Protein AF-A0A6M2A7W3-F1 (afdb_monomer)

pLDDT: mean 78.89, std 22.9, range [28.81, 98.75]

Sequence (314 aa):
MGKVFFHTPWQGIPPLFTHPLISQIVELLSIHKNPVEIKKEKVVFFNPMHASKYTRHLLFCLLGLASCKEKPDLQGEYLFRKSEEYFYSFPTPAPSSNHGEEEKVPKITKEHFRCKGSLLHPVTKFEREGRQTLYYRDCLGKEFHSLPLRDNKESIYPCLLEILNFLQEKTEKKVVITSGHRCPAHNSYCDPSPYEWGSKHMIGAEVDFYIEGMEESPQEVLSLIESYYQETPPFSEKKEFSYFTTFDRGNLNVSTPPRLNKEIFVKLYLPHEGRNRDTIHSHPYLGIQVRWDRDLDKRVTLTKEQSQNFYRAI

Mean predicted aligned error: 15.73 Å

Foldseek 3Di:
DDDDDDDDDDDDDDDPPDDPVVVVVVVVVVPDPDDDDDDDDDDDDDDPPPDPPVVVVVVVVVVVVVPPDPDPDPDDDDDDDDPPDDPDDDPDDDPDPDDDDPPQADQDDCVLQWFPWCQPDDWDWDDDVPDDIDIAGTDHIPVFWAAFDDPNDHDAQVLVSVLLRLLCVVVVWYKRWLHFADAPRNQCRQPVDPVSVFPCSLLRQKTKIDTVPCLVPVVVSVVSSLVCQCPDPPSVVPCQRNDKDFDPDDCPQAPDTWIDGQFKIKDKHAQPTPDTPSRPDRTIIMMIGTQARPVVRGGDGDDPCRSNRIGGHD

Solvent-accessible surface area (backbone atoms only — not comparable to full-atom values): 19431 Å² total; per-residue (Å²): 141,84,86,84,82,86,86,80,88,86,83,85,80,80,82,93,80,78,57,72,68,57,59,54,52,55,54,64,67,66,73,73,88,70,95,71,87,82,75,94,69,85,86,79,82,80,78,80,87,81,62,55,81,65,58,56,52,53,54,50,54,58,60,58,67,74,67,74,71,84,73,79,85,79,84,76,82,84,84,82,78,61,100,80,77,69,96,67,88,74,79,77,80,73,82,82,86,79,86,86,69,88,79,70,72,78,79,67,53,71,74,70,30,42,28,82,32,34,72,85,52,78,71,42,76,48,76,47,93,99,51,77,73,43,74,37,57,46,31,65,18,53,87,37,33,57,48,26,49,53,96,90,33,73,43,57,52,64,67,61,47,49,52,54,39,50,49,26,68,77,64,75,33,50,67,46,66,51,36,28,25,28,50,64,52,29,41,44,42,41,44,72,50,81,77,52,78,67,48,39,22,30,53,25,33,24,39,31,31,43,41,63,95,40,44,92,43,57,67,58,55,51,51,52,58,49,43,49,27,50,71,36,80,74,31,42,80,34,61,58,46,31,45,72,44,77,50,86,79,76,91,78,74,49,91,50,71,28,39,31,36,55,41,38,38,38,38,52,29,53,52,87,34,84,67,37,75,59,51,79,57,76,56,37,38,38,36,44,34,50,37,36,37,77,91,75,72,40,75,56,72,85,47,75,66,53,41,61,36,47,56,63,69,128

Radius of gyration: 31.93 Å; Cα contacts (8 Å, |Δi|>4): 409; chains: 1; bounding box: 82×83×80 Å

Secondary structure (DSSP, 8-state):
---------------S---HHHHHHHHHHTS--S--------------SS--HHHHHHHHHHHHGGG-PPPP----------TT--S--PPPPPP----SS--PPPPP-GGGGS----TTSPPEEE--TTSPPEEE----GGGTB-SPEETTEE---HHHHHHHHHHHHHH-S-EEEEE----HHHHHHH--STTGGG-GGGGT-EEEEEETT-TT-HHHHHHHHHHHHHHSTTTTT-HHHHPPEE---S--S-SSPPEE-SSEEEEEE-TTSS--SS---SS-EEEEEE-EETTTTEE----HHHHH-S-B--

Structure (mmCIF, N/CA/C/O backbone):
data_AF-A0A6M2A7W3-F1
#
_entry.id   AF-A0A6M2A7W3-F1
#
loop_
_atom_site.group_PDB
_atom_site.id
_atom_site.type_symbol
_atom_site.label_atom_id
_atom_site.label_alt_id
_atom_site.label_comp_id
_atom_site.label_asym_id
_atom_site.label_entity_id
_atom_site.label_seq_id
_atom_site.pdbx_PDB_ins_code
_atom_site.Cartn_x
_atom_site.Cartn_y
_atom_site.Cartn_z
_atom_site.occupancy
_atom_site.B_iso_or_equiv
_atom_site.auth_seq_id
_atom_site.auth_comp_id
_atom_site.auth_asym_id
_atom_site.auth_atom_id
_atom_site.pdbx_PDB_model_num
ATOM 1 N N . MET A 1 1 ? 60.841 -7.135 -49.199 1.00 41.00 1 MET A N 1
ATOM 2 C CA . MET A 1 1 ? 60.567 -8.587 -49.283 1.00 41.00 1 MET A CA 1
ATOM 3 C C . MET A 1 1 ? 60.187 -9.080 -47.893 1.00 41.00 1 MET A C 1
ATOM 5 O O . MET A 1 1 ? 61.063 -9.394 -47.101 1.00 41.00 1 MET A O 1
ATOM 9 N N . GLY A 1 2 ? 58.897 -9.020 -47.555 1.00 30.39 2 GLY A N 1
ATOM 10 C CA . GLY A 1 2 ? 58.376 -9.399 -46.238 1.00 30.39 2 GLY A CA 1
ATOM 11 C C . GLY A 1 2 ? 57.764 -10.797 -46.279 1.00 30.39 2 GLY A C 1
ATOM 12 O O . GLY A 1 2 ? 56.955 -11.079 -47.160 1.00 30.39 2 GLY A O 1
ATOM 13 N N . LYS A 1 3 ? 58.160 -11.667 -45.346 1.00 30.39 3 LYS A N 1
ATOM 14 C CA . LYS A 1 3 ? 57.517 -12.963 -45.102 1.00 30.39 3 LYS A CA 1
ATOM 15 C C . LYS A 1 3 ? 56.462 -12.775 -44.014 1.00 30.39 3 LYS A C 1
ATOM 17 O O . LYS A 1 3 ? 56.802 -12.474 -42.875 1.00 30.39 3 LYS A O 1
ATOM 22 N N . VAL A 1 4 ? 55.197 -12.939 -44.386 1.00 32.22 4 VAL A N 1
ATOM 23 C CA . VAL A 1 4 ? 54.057 -13.004 -43.465 1.00 32.22 4 VAL A CA 1
ATOM 24 C C . VAL A 1 4 ? 53.882 -14.465 -43.056 1.00 32.22 4 VAL A C 1
ATOM 26 O O . VAL A 1 4 ? 53.699 -15.325 -43.914 1.00 32.22 4 VAL A O 1
ATOM 29 N N . PHE A 1 5 ? 53.958 -14.747 -41.757 1.00 31.44 5 PHE A N 1
ATOM 30 C CA . PHE A 1 5 ? 53.604 -16.043 -41.182 1.00 31.44 5 PHE A CA 1
ATOM 31 C C . PHE A 1 5 ? 52.170 -15.966 -40.651 1.00 31.44 5 PHE A C 1
ATOM 33 O O . PHE A 1 5 ? 51.887 -15.188 -39.743 1.00 31.44 5 PHE A O 1
ATOM 40 N N . PHE A 1 6 ? 51.271 -16.776 -41.210 1.00 28.81 6 PHE A N 1
ATOM 41 C CA . PHE A 1 6 ? 49.959 -17.040 -40.624 1.00 28.81 6 PHE A CA 1
ATOM 42 C C . PHE A 1 6 ? 50.064 -18.283 -39.739 1.00 28.81 6 PHE A C 1
ATOM 44 O O . PHE A 1 6 ? 50.303 -19.380 -40.239 1.00 28.81 6 PHE A O 1
ATOM 51 N N . HIS A 1 7 ? 49.856 -18.119 -38.433 1.00 32.03 7 HIS A N 1
ATOM 52 C CA . HIS A 1 7 ? 49.558 -19.226 -37.530 1.00 32.03 7 HIS A CA 1
ATOM 53 C C . HIS A 1 7 ? 48.055 -19.242 -37.246 1.00 32.03 7 HIS A C 1
ATOM 55 O O . HIS A 1 7 ? 47.513 -18.323 -36.640 1.00 32.03 7 HIS A O 1
ATOM 61 N N . THR A 1 8 ? 47.390 -20.307 -37.684 1.00 35.97 8 THR A N 1
ATOM 62 C CA . THR A 1 8 ? 46.083 -20.742 -37.180 1.00 35.97 8 THR A CA 1
ATOM 63 C C . THR A 1 8 ? 46.283 -21.982 -36.310 1.00 35.97 8 THR A C 1
ATOM 65 O O . THR A 1 8 ? 47.169 -22.792 -36.594 1.00 35.97 8 THR A O 1
ATOM 68 N N . PRO A 1 9 ? 45.431 -22.182 -35.292 1.00 37.12 9 PRO A N 1
ATOM 69 C CA . PRO A 1 9 ? 45.071 -23.527 -34.882 1.00 37.12 9 PRO A CA 1
ATOM 70 C C . PRO A 1 9 ? 43.546 -23.678 -34.910 1.00 37.12 9 PRO A C 1
ATOM 72 O O . PRO A 1 9 ? 42.835 -23.228 -34.016 1.00 37.12 9 PRO A O 1
ATOM 75 N N . TRP A 1 10 ? 43.049 -24.338 -35.955 1.00 30.36 10 TRP A N 1
ATOM 76 C CA . TRP A 1 10 ? 41.739 -24.988 -35.967 1.00 30.36 10 TRP A CA 1
ATOM 77 C C . TRP A 1 10 ? 42.005 -26.493 -35.954 1.00 30.36 10 TRP A C 1
ATOM 79 O O . TRP A 1 10 ? 42.498 -27.048 -36.934 1.00 30.36 10 TRP A O 1
ATOM 89 N N . GLN A 1 11 ? 41.741 -27.149 -34.825 1.00 34.34 11 GLN A N 1
ATOM 90 C CA . GLN A 1 11 ? 41.798 -28.604 -34.711 1.00 34.34 11 GLN A CA 1
ATOM 91 C C . GLN A 1 11 ? 40.374 -29.176 -34.705 1.00 34.34 11 GLN A C 1
ATOM 93 O O . GLN A 1 11 ? 39.608 -28.939 -33.779 1.00 34.34 11 GLN A O 1
ATOM 98 N N . GLY A 1 12 ? 40.067 -29.948 -35.752 1.00 33.03 12 GLY A N 1
ATOM 99 C CA . GLY A 1 12 ? 39.334 -31.216 -35.671 1.00 33.03 12 GLY A CA 1
ATOM 100 C C . GLY A 1 12 ? 37.834 -31.197 -35.367 1.00 33.03 12 GLY A C 1
ATOM 101 O O . GLY A 1 12 ? 37.431 -31.470 -34.243 1.00 33.03 12 GLY A O 1
ATOM 102 N N . ILE A 1 13 ? 37.003 -31.077 -36.408 1.00 38.50 13 ILE A N 1
ATOM 103 C CA . ILE A 1 13 ? 35.678 -31.723 -36.443 1.00 38.50 13 ILE A CA 1
ATOM 104 C C . ILE A 1 13 ? 35.764 -32.844 -37.492 1.00 38.50 13 ILE A C 1
ATOM 106 O O . ILE A 1 13 ? 36.126 -32.553 -38.634 1.00 38.50 13 ILE A O 1
ATOM 110 N N . PRO A 1 14 ? 35.477 -34.117 -37.160 1.00 39.62 14 PRO A N 1
ATOM 111 C CA . PRO A 1 14 ? 35.453 -35.181 -38.157 1.00 39.62 14 PRO A CA 1
ATOM 112 C C . PRO A 1 14 ? 34.214 -35.048 -39.067 1.00 39.62 14 PRO A C 1
ATOM 114 O O . PRO A 1 14 ? 33.158 -34.606 -38.607 1.00 39.62 14 PRO A O 1
ATOM 117 N N . PRO A 1 15 ? 34.301 -35.435 -40.354 1.00 41.84 15 PRO A N 1
ATOM 118 C CA . PRO A 1 15 ? 33.177 -35.357 -41.281 1.00 41.84 15 PRO A CA 1
ATOM 119 C C . PRO A 1 15 ? 32.034 -36.289 -40.850 1.00 41.84 15 PRO A C 1
ATOM 121 O O . PRO A 1 15 ? 32.212 -37.491 -40.666 1.00 41.84 15 PRO A O 1
ATOM 124 N N . LEU A 1 16 ? 30.834 -35.720 -40.736 1.00 44.59 16 LEU A N 1
ATOM 125 C CA . LEU A 1 16 ? 29.591 -36.337 -40.247 1.00 44.59 16 LEU A CA 1
ATOM 126 C C . LEU A 1 16 ? 28.929 -37.325 -41.240 1.00 44.59 16 LEU A C 1
ATOM 128 O O . LEU A 1 16 ? 27.730 -37.575 -41.159 1.00 44.59 16 LEU A O 1
ATOM 132 N N . PHE A 1 17 ? 29.691 -37.900 -42.175 1.00 43.56 17 PHE A N 1
ATOM 133 C CA . PHE A 1 17 ? 29.163 -38.668 -43.314 1.00 43.56 17 PHE A CA 1
ATOM 134 C C . PHE A 1 17 ? 29.780 -40.061 -43.478 1.00 43.56 17 PHE A C 1
ATOM 136 O O . PHE A 1 17 ? 30.054 -40.501 -44.589 1.00 43.56 17 PHE A O 1
ATOM 143 N N . THR A 1 18 ? 29.977 -40.797 -42.386 1.00 43.25 18 THR A N 1
ATOM 144 C CA . THR A 1 18 ? 30.360 -42.221 -42.467 1.00 43.25 18 THR A CA 1
ATOM 145 C C . THR A 1 18 ? 29.472 -43.145 -41.639 1.00 43.25 18 THR A C 1
ATOM 147 O O . THR A 1 18 ? 29.794 -44.318 -41.478 1.00 43.25 18 THR A O 1
ATOM 150 N N . HIS A 1 19 ? 28.322 -42.670 -41.140 1.00 48.22 19 HIS A N 1
ATOM 151 C CA . HIS A 1 19 ? 27.421 -43.528 -40.371 1.00 48.22 19 HIS A CA 1
ATOM 152 C C . HIS A 1 19 ? 26.583 -44.433 -41.306 1.00 48.22 19 HIS A C 1
ATOM 154 O O . HIS A 1 19 ? 25.786 -43.904 -42.087 1.00 48.22 19 HIS A O 1
ATOM 160 N N . PRO A 1 20 ? 26.674 -45.778 -41.206 1.00 46.72 20 PRO A N 1
ATOM 161 C CA . PRO A 1 20 ? 26.011 -46.711 -42.131 1.00 46.72 20 PRO A CA 1
ATOM 162 C C . PRO A 1 20 ? 24.479 -46.556 -42.195 1.00 46.72 20 PRO A C 1
ATOM 164 O O . PRO A 1 20 ? 23.863 -46.812 -43.225 1.00 46.72 20 PRO A O 1
ATOM 167 N N . LEU A 1 21 ? 23.864 -46.055 -41.118 1.00 49.16 21 LEU A N 1
ATOM 168 C CA . LEU A 1 21 ? 22.429 -45.737 -41.048 1.00 49.16 21 LEU A CA 1
ATOM 169 C C . LEU A 1 21 ? 21.986 -44.588 -41.970 1.00 49.16 21 LEU A C 1
ATOM 171 O O . LEU A 1 21 ? 20.841 -44.586 -42.409 1.00 49.16 21 LEU A O 1
ATOM 175 N N . ILE A 1 22 ? 22.857 -43.623 -42.289 1.00 50.28 22 ILE A N 1
ATOM 176 C CA . ILE A 1 22 ? 22.492 -42.499 -43.170 1.00 50.28 22 ILE A CA 1
ATOM 177 C C . ILE A 1 22 ? 22.426 -42.969 -44.631 1.00 50.28 22 ILE A C 1
ATOM 179 O O . ILE A 1 22 ? 21.522 -42.563 -45.357 1.00 50.28 22 ILE A O 1
ATOM 183 N N . SER A 1 23 ? 23.300 -43.899 -45.035 1.00 45.59 23 SER A N 1
ATOM 184 C CA . SER A 1 23 ? 23.254 -44.513 -46.370 1.00 45.59 23 SER A CA 1
ATOM 185 C C . SER A 1 23 ? 21.960 -45.305 -46.589 1.00 45.59 23 SER A C 1
ATOM 187 O O . SER A 1 23 ? 21.350 -45.191 -47.646 1.00 45.59 23 SER A O 1
ATOM 189 N N . GLN A 1 24 ? 21.485 -46.033 -45.571 1.00 50.97 24 GLN A N 1
ATOM 190 C CA . GLN A 1 24 ? 20.245 -46.820 -45.661 1.00 50.97 24 GLN A CA 1
ATOM 191 C C . GLN A 1 24 ? 18.981 -45.945 -45.722 1.00 50.97 24 GLN A C 1
ATOM 193 O O . GLN A 1 24 ? 18.006 -46.306 -46.378 1.00 50.97 24 GLN A O 1
ATOM 198 N N . ILE A 1 25 ? 18.990 -44.771 -45.079 1.00 50.72 25 ILE A N 1
ATOM 199 C CA . ILE A 1 25 ? 17.864 -43.823 -45.126 1.00 50.72 25 ILE A CA 1
A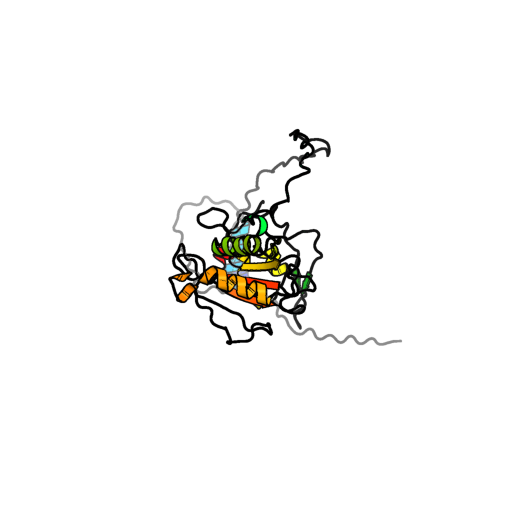TOM 200 C C . ILE A 1 25 ? 17.771 -43.142 -46.502 1.00 50.72 25 ILE A C 1
ATOM 202 O O . ILE A 1 25 ? 16.670 -42.964 -47.020 1.00 50.72 25 ILE A O 1
ATOM 206 N N . VAL A 1 26 ? 18.905 -42.801 -47.124 1.00 50.44 26 VAL A N 1
ATOM 207 C CA . VAL A 1 26 ? 18.931 -42.227 -48.484 1.00 50.44 26 VAL A CA 1
ATOM 208 C C . VAL A 1 26 ? 18.486 -43.255 -49.530 1.00 50.44 26 VAL A C 1
ATOM 210 O O . VAL A 1 26 ? 17.788 -42.901 -50.481 1.00 50.44 26 VAL A O 1
ATOM 213 N N . GLU A 1 27 ? 18.807 -44.533 -49.328 1.00 45.66 27 GLU A N 1
ATOM 214 C CA . GLU A 1 27 ? 18.379 -45.626 -50.206 1.00 45.66 27 GLU A CA 1
ATOM 215 C C . GLU A 1 27 ? 16.866 -45.903 -50.081 1.00 45.66 27 GLU A C 1
ATOM 217 O O . GLU A 1 27 ? 16.180 -46.022 -51.094 1.00 45.66 27 GLU A O 1
ATOM 222 N N . LEU A 1 28 ? 16.300 -45.856 -48.865 1.00 48.03 28 LEU A N 1
ATOM 223 C CA . LEU A 1 28 ? 14.849 -45.978 -48.633 1.00 48.03 28 LEU A CA 1
ATOM 224 C C . LEU A 1 28 ? 14.034 -44.807 -49.210 1.00 48.03 28 LEU A C 1
ATOM 226 O O . LEU A 1 28 ? 12.920 -45.011 -49.689 1.00 48.03 28 LEU A O 1
ATOM 230 N N . LEU A 1 29 ? 14.580 -43.587 -49.204 1.00 43.25 29 LEU A N 1
ATOM 231 C CA . LEU A 1 29 ? 13.910 -42.401 -49.757 1.00 43.25 29 LEU A CA 1
ATOM 232 C C . LEU A 1 29 ? 14.014 -42.299 -51.288 1.00 43.25 29 LEU A C 1
ATOM 234 O O . LEU A 1 29 ? 13.256 -41.552 -51.905 1.00 43.25 29 LEU A O 1
ATOM 238 N N . SER A 1 30 ? 14.902 -43.075 -51.914 1.00 42.12 30 SER A N 1
ATOM 239 C CA . SER A 1 30 ? 15.111 -43.071 -53.369 1.00 42.12 30 SER A CA 1
ATOM 240 C C . SER A 1 30 ? 14.224 -44.074 -54.129 1.00 42.12 30 SER A C 1
ATOM 242 O O . SER A 1 30 ? 14.203 -44.049 -55.358 1.00 42.12 30 SER A O 1
ATOM 244 N N . ILE A 1 31 ? 13.455 -44.925 -53.431 1.00 42.28 31 ILE A N 1
ATOM 245 C CA . ILE A 1 31 ? 12.690 -46.041 -54.031 1.00 42.28 31 ILE A CA 1
ATOM 246 C C . ILE A 1 31 ? 11.223 -45.691 -54.377 1.00 42.28 31 ILE A C 1
ATOM 248 O O . ILE A 1 31 ? 10.537 -46.475 -55.031 1.00 42.28 31 ILE A O 1
ATOM 252 N N . HIS A 1 32 ? 10.708 -44.501 -54.056 1.00 43.69 32 HIS A N 1
ATOM 253 C CA . HIS A 1 32 ? 9.318 -44.135 -54.392 1.00 43.69 32 HIS A CA 1
ATOM 254 C C . HIS A 1 32 ? 9.209 -42.928 -55.326 1.00 43.69 32 HIS A C 1
ATOM 256 O O . HIS A 1 32 ? 8.779 -41.841 -54.954 1.00 43.69 32 HIS A O 1
ATOM 262 N N . LYS A 1 33 ? 9.535 -43.173 -56.599 1.00 38.28 33 LYS A N 1
ATOM 263 C CA . LYS A 1 33 ? 9.027 -42.404 -57.743 1.00 38.28 33 LYS A CA 1
ATOM 264 C C . LYS A 1 33 ? 8.096 -43.288 -58.574 1.00 38.28 33 LYS A C 1
ATOM 266 O O . LYS A 1 33 ? 8.493 -43.747 -59.634 1.00 38.28 33 LYS A O 1
ATOM 271 N N . ASN A 1 34 ? 6.910 -43.592 -58.046 1.00 36.44 34 ASN A N 1
ATOM 272 C CA . ASN A 1 34 ? 5.674 -43.879 -58.793 1.00 36.44 34 ASN A CA 1
ATOM 273 C C . ASN A 1 34 ? 4.530 -44.152 -57.798 1.00 36.44 34 ASN A C 1
ATOM 275 O O . ASN A 1 34 ? 4.766 -44.805 -56.780 1.00 36.44 34 ASN A O 1
ATOM 279 N N . PRO A 1 35 ? 3.303 -43.666 -58.053 1.00 36.06 35 PRO A N 1
ATOM 280 C CA . PRO A 1 35 ? 2.174 -43.887 -57.160 1.00 36.06 35 PRO A CA 1
ATOM 281 C C . PRO A 1 35 ? 1.676 -45.329 -57.308 1.00 36.06 35 PRO A C 1
ATOM 283 O O . PRO A 1 35 ? 1.217 -45.725 -58.377 1.00 36.06 35 PRO A O 1
ATOM 286 N N . VAL A 1 36 ? 1.765 -46.117 -56.236 1.00 32.66 36 VAL A N 1
ATOM 287 C CA . VAL A 1 36 ? 1.150 -47.447 -56.151 1.00 32.66 36 VAL A CA 1
ATOM 288 C C . VAL A 1 36 ? -0.003 -47.393 -55.152 1.00 32.66 36 VAL A C 1
ATOM 290 O O . VAL A 1 36 ? 0.128 -46.868 -54.048 1.00 32.66 36 VAL A O 1
ATOM 293 N N . GLU A 1 37 ? -1.141 -47.930 -55.581 1.00 33.25 37 GLU A N 1
ATOM 294 C CA . GLU A 1 37 ? -2.367 -48.147 -54.816 1.00 33.25 37 GLU A CA 1
ATOM 295 C C . GLU A 1 37 ? -2.079 -48.881 -53.492 1.00 33.25 37 GLU A C 1
ATOM 297 O O . GLU A 1 37 ? -1.618 -50.025 -53.479 1.00 33.25 37 GLU A O 1
ATOM 302 N N . ILE A 1 38 ? -2.358 -48.234 -52.358 1.00 34.62 38 ILE A N 1
ATOM 303 C CA . ILE A 1 38 ? -2.142 -48.825 -51.033 1.00 34.62 38 ILE A CA 1
ATOM 304 C C . ILE A 1 38 ? -3.327 -49.741 -50.703 1.00 34.62 38 ILE A C 1
ATOM 306 O O . ILE A 1 38 ? -4.383 -49.285 -50.259 1.00 34.62 38 ILE A O 1
ATOM 310 N N . LYS A 1 39 ? -3.147 -51.055 -50.876 1.00 33.38 39 LYS A N 1
ATOM 311 C CA . LYS A 1 39 ? -4.003 -52.056 -50.223 1.00 33.38 39 LYS A CA 1
ATOM 312 C C . LYS A 1 39 ? -3.668 -52.112 -48.731 1.00 33.38 39 LYS A C 1
ATOM 314 O O . LYS A 1 39 ? -2.506 -52.124 -48.339 1.00 33.38 39 LYS A O 1
ATOM 319 N N . LYS A 1 40 ? -4.716 -52.121 -47.901 1.00 44.22 40 LYS A N 1
ATOM 320 C CA . LYS A 1 40 ? -4.642 -52.171 -46.435 1.00 44.22 40 LYS A CA 1
ATOM 321 C C . LYS A 1 40 ? -3.950 -53.452 -45.968 1.00 44.22 40 LYS A C 1
ATOM 323 O O . LYS A 1 40 ? -4.607 -54.483 -45.869 1.00 44.22 40 LYS A O 1
ATOM 328 N N . GLU A 1 41 ? -2.686 -53.359 -45.574 1.00 33.56 41 GLU A N 1
ATOM 329 C CA . GLU A 1 41 ? -2.056 -54.358 -44.713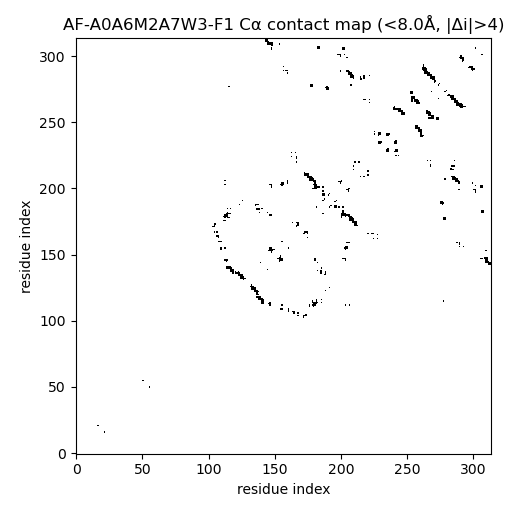 1.00 33.56 41 GLU A CA 1
ATOM 330 C C . GLU A 1 41 ? -1.279 -53.715 -43.555 1.00 33.56 41 GLU A C 1
ATOM 332 O O . GLU A 1 41 ? -0.745 -52.613 -43.646 1.00 33.56 41 GLU A O 1
ATOM 337 N N . LYS A 1 42 ? -1.346 -54.430 -42.428 1.00 34.16 42 LYS A N 1
ATOM 338 C CA . LYS A 1 42 ? -0.819 -54.198 -41.075 1.00 34.16 42 LYS A CA 1
ATOM 339 C C . LYS A 1 42 ? 0.238 -53.093 -40.917 1.00 34.16 42 LYS A C 1
ATOM 341 O O . LYS A 1 42 ? 1.402 -53.260 -41.267 1.00 34.16 42 LYS A O 1
ATOM 346 N N . VAL A 1 43 ? -0.149 -52.033 -40.203 1.00 32.62 43 VAL A N 1
ATOM 347 C CA . VAL A 1 43 ? 0.783 -51.076 -39.591 1.00 32.62 43 VAL A CA 1
ATOM 348 C C . VAL A 1 43 ? 1.500 -51.769 -38.431 1.00 32.62 43 VAL A C 1
ATOM 350 O O . VAL A 1 43 ? 0.908 -52.030 -37.383 1.00 32.62 43 VAL A O 1
ATOM 353 N N . VAL A 1 44 ? 2.778 -52.090 -38.621 1.00 31.89 44 VAL A N 1
ATOM 354 C CA . VAL A 1 44 ? 3.676 -52.508 -37.541 1.00 31.89 44 VAL A CA 1
ATOM 355 C C . VAL A 1 44 ? 4.123 -51.246 -36.802 1.00 31.89 44 VAL A C 1
ATOM 357 O O . VAL A 1 44 ? 4.857 -50.425 -37.347 1.00 31.89 44 VAL A O 1
ATOM 360 N N . PHE A 1 45 ? 3.669 -51.069 -35.561 1.00 31.47 45 PHE A N 1
ATOM 361 C CA . PHE A 1 45 ? 4.154 -49.996 -34.695 1.00 31.47 45 PHE A CA 1
ATOM 362 C C . PHE A 1 45 ? 5.585 -50.308 -34.247 1.00 31.47 45 PHE A C 1
ATOM 364 O O . PHE A 1 45 ? 5.811 -51.176 -33.406 1.00 31.47 45 PHE A O 1
ATOM 371 N N . PHE A 1 46 ? 6.558 -49.583 -34.797 1.00 34.62 46 PHE A N 1
ATOM 372 C CA . PHE A 1 46 ? 7.920 -49.572 -34.273 1.00 34.62 46 PHE A CA 1
ATOM 373 C C . PHE A 1 46 ? 7.956 -48.684 -33.023 1.00 34.62 46 PHE A C 1
ATOM 375 O O . PHE A 1 46 ? 7.663 -47.492 -33.099 1.00 34.62 46 PHE A O 1
ATOM 382 N N . ASN A 1 47 ? 8.286 -49.258 -31.866 1.00 38.91 47 ASN A N 1
ATOM 383 C CA . ASN A 1 47 ? 8.406 -48.535 -30.600 1.00 38.91 47 ASN A CA 1
ATOM 384 C C . ASN A 1 47 ? 9.837 -47.972 -30.460 1.00 38.91 47 ASN A C 1
ATOM 386 O O . ASN A 1 47 ? 10.774 -48.752 -30.272 1.00 38.91 47 ASN A O 1
ATOM 390 N N . PRO A 1 48 ? 10.070 -46.647 -30.550 1.00 44.12 48 PRO A N 1
ATOM 391 C CA . PRO A 1 48 ? 11.413 -46.088 -30.529 1.00 44.12 48 PRO A CA 1
ATOM 392 C C . PRO A 1 48 ? 11.837 -45.823 -29.078 1.00 44.12 48 PRO A C 1
ATOM 394 O O . PRO A 1 48 ? 11.935 -44.669 -28.650 1.00 44.12 48 PRO A O 1
ATOM 397 N N . MET A 1 49 ? 12.080 -46.879 -28.295 1.00 41.38 49 MET A N 1
ATOM 398 C CA . MET A 1 49 ? 12.600 -46.739 -26.923 1.00 41.38 49 MET A CA 1
ATOM 399 C C . MET A 1 49 ? 14.125 -46.542 -26.839 1.00 41.38 49 MET A C 1
ATOM 401 O O . MET A 1 49 ? 14.622 -46.218 -25.768 1.00 41.38 49 MET A O 1
ATOM 405 N N . HIS A 1 50 ? 14.862 -46.606 -27.956 1.00 48.88 50 HIS A N 1
ATOM 406 C CA . HIS A 1 50 ? 16.326 -46.423 -27.965 1.00 48.88 50 HIS A CA 1
ATOM 407 C C . HIS A 1 50 ? 16.848 -45.419 -29.008 1.00 48.88 50 HIS A C 1
ATOM 409 O O . HIS A 1 50 ? 18.013 -45.467 -29.393 1.00 48.88 50 HIS A O 1
ATOM 415 N N . ALA A 1 51 ? 16.016 -44.478 -29.462 1.00 47.78 51 ALA A N 1
ATOM 416 C CA . ALA A 1 51 ? 16.483 -43.369 -30.295 1.00 47.78 51 ALA A CA 1
ATOM 417 C C . ALA A 1 51 ? 17.010 -42.224 -29.411 1.00 47.78 51 ALA A C 1
ATOM 419 O O . ALA A 1 51 ? 16.332 -41.798 -28.471 1.00 47.78 51 ALA A O 1
ATOM 420 N N . SER A 1 52 ? 18.210 -41.716 -29.706 1.00 64.31 52 SER A N 1
ATOM 421 C CA . SER A 1 52 ? 18.789 -40.574 -28.992 1.00 64.31 52 SER A CA 1
ATOM 422 C C . SER A 1 52 ? 17.897 -39.330 -29.128 1.00 64.31 52 SER A C 1
ATOM 424 O O . SER A 1 52 ? 17.111 -39.187 -30.068 1.00 64.31 52 SER A O 1
ATOM 426 N N . LYS A 1 53 ? 18.008 -38.390 -28.180 1.00 55.19 53 LYS A N 1
ATOM 427 C CA . LYS A 1 53 ? 17.172 -37.171 -28.124 1.00 55.19 53 LYS A CA 1
ATOM 428 C C . LYS A 1 53 ? 17.159 -36.387 -29.455 1.00 55.19 53 LYS A C 1
ATOM 430 O O . LYS A 1 53 ? 16.143 -35.782 -29.797 1.00 55.19 53 LYS A O 1
ATOM 435 N N . TYR A 1 54 ? 18.247 -36.479 -30.226 1.00 54.72 54 TYR A N 1
ATOM 436 C CA . TYR A 1 54 ? 18.425 -35.852 -31.538 1.00 54.72 54 TYR A CA 1
ATOM 437 C C . TYR A 1 54 ? 17.650 -36.543 -32.672 1.00 54.72 54 TYR A C 1
ATOM 439 O O . TYR A 1 54 ? 17.101 -35.857 -33.532 1.00 54.72 54 TYR A O 1
ATOM 447 N N . THR A 1 55 ? 17.515 -37.874 -32.661 1.00 58.41 55 THR A N 1
ATOM 448 C CA . THR A 1 55 ? 16.764 -38.603 -33.704 1.00 58.41 55 THR A CA 1
ATOM 449 C C . THR A 1 55 ? 15.256 -38.374 -33.588 1.00 58.41 55 THR A C 1
ATOM 451 O O . THR A 1 55 ? 14.567 -38.300 -34.602 1.00 58.41 55 THR A O 1
ATOM 454 N N . ARG A 1 56 ? 14.740 -38.157 -32.368 1.00 56.56 56 ARG A N 1
ATOM 455 C CA . ARG A 1 56 ? 13.332 -37.772 -32.152 1.00 56.56 56 ARG A CA 1
ATOM 456 C C . ARG A 1 56 ? 13.007 -36.367 -32.673 1.00 56.56 56 ARG A C 1
ATOM 458 O O . ARG A 1 56 ? 11.919 -36.173 -33.202 1.00 56.56 56 ARG A O 1
ATOM 465 N N . HIS A 1 57 ? 13.934 -35.411 -32.562 1.00 59.94 57 HIS A N 1
ATOM 466 C CA . HIS A 1 57 ? 13.724 -34.051 -33.080 1.00 59.94 57 HIS A CA 1
ATOM 467 C C . HIS A 1 57 ? 13.770 -34.014 -34.611 1.00 59.94 57 HIS A C 1
ATOM 469 O O . HIS A 1 57 ? 12.932 -33.363 -35.226 1.00 59.94 57 HIS A O 1
ATOM 475 N N . LEU A 1 58 ? 14.681 -34.769 -35.235 1.00 62.38 58 LEU A N 1
ATOM 476 C CA . LEU A 1 58 ? 14.772 -34.823 -36.696 1.00 62.38 58 LEU A CA 1
ATOM 477 C C . LEU A 1 58 ? 13.521 -35.458 -37.330 1.00 62.38 58 LEU A C 1
ATOM 479 O O . LEU A 1 58 ? 13.022 -34.957 -38.335 1.00 62.38 58 LEU A O 1
ATOM 483 N N . LEU A 1 59 ? 12.972 -36.512 -36.712 1.00 62.41 59 LEU A N 1
ATOM 484 C CA . LEU A 1 59 ? 11.748 -37.167 -37.185 1.00 62.41 59 LEU A CA 1
ATOM 485 C C . LEU A 1 59 ? 10.510 -36.260 -37.033 1.00 62.41 59 LEU A C 1
ATOM 487 O O . LEU A 1 59 ? 9.666 -36.231 -37.923 1.00 62.41 59 LEU A O 1
ATOM 491 N N . PHE A 1 60 ? 10.427 -35.471 -35.953 1.00 60.88 60 PHE A N 1
ATOM 492 C CA . PHE A 1 60 ? 9.361 -34.474 -35.776 1.00 60.88 60 PHE A CA 1
ATOM 493 C C . PHE A 1 60 ? 9.470 -33.310 -36.771 1.00 60.88 60 PHE A C 1
ATOM 495 O O . PHE A 1 60 ? 8.450 -32.872 -37.300 1.00 60.88 60 PHE A O 1
ATOM 502 N N . CYS A 1 61 ? 10.684 -32.847 -37.086 1.00 57.38 61 CYS A N 1
ATOM 503 C CA . CYS A 1 61 ? 10.884 -31.823 -38.114 1.00 57.38 61 CYS A CA 1
ATOM 504 C C . CYS A 1 61 ? 10.511 -32.334 -39.514 1.00 57.38 61 CYS A C 1
ATOM 506 O O . CYS A 1 61 ? 9.894 -31.603 -40.283 1.00 57.38 61 CYS A O 1
ATOM 508 N N . LEU A 1 62 ? 10.822 -33.593 -39.838 1.00 58.50 62 LEU A N 1
ATOM 509 C CA . LEU A 1 62 ? 10.493 -34.177 -41.143 1.00 58.50 62 LEU A CA 1
ATOM 510 C C . LEU A 1 62 ? 8.994 -34.478 -41.301 1.00 58.50 62 LEU A C 1
ATOM 512 O O . LEU A 1 62 ? 8.449 -34.272 -42.382 1.00 58.50 62 LEU A O 1
ATOM 516 N N . LEU A 1 63 ? 8.300 -34.884 -40.231 1.00 56.09 63 LEU A N 1
ATOM 517 C CA . LEU A 1 63 ? 6.842 -35.074 -40.256 1.00 56.09 63 LEU A CA 1
ATOM 518 C C . LEU A 1 63 ? 6.069 -33.742 -40.244 1.00 56.09 63 LEU A C 1
ATOM 520 O O . LEU A 1 63 ? 4.987 -33.664 -40.822 1.00 56.09 63 LEU A O 1
ATOM 524 N N . GLY A 1 64 ? 6.628 -32.679 -39.654 1.00 53.34 64 GLY A N 1
ATOM 525 C CA . GLY A 1 64 ? 6.037 -31.334 -39.672 1.00 53.34 64 GLY A CA 1
ATOM 526 C C . GLY A 1 64 ? 6.082 -30.643 -41.040 1.00 53.34 64 GLY A C 1
ATOM 527 O O . GLY A 1 64 ? 5.212 -29.830 -41.341 1.00 53.34 64 GLY A O 1
ATOM 528 N N . LEU A 1 65 ? 7.045 -30.996 -41.898 1.00 49.69 65 LEU A N 1
ATOM 529 C CA . LEU A 1 65 ? 7.187 -30.413 -43.239 1.00 49.69 65 LEU A CA 1
ATOM 530 C C . LEU A 1 65 ? 6.255 -31.041 -44.291 1.00 49.69 65 LEU A C 1
ATOM 532 O O . LEU A 1 65 ? 6.053 -30.449 -45.347 1.00 49.69 65 LEU A O 1
ATOM 536 N N . ALA A 1 66 ? 5.637 -32.192 -44.006 1.00 49.50 66 ALA A N 1
ATOM 537 C CA . ALA A 1 66 ? 4.718 -32.867 -44.930 1.00 49.50 66 ALA A CA 1
ATOM 538 C C . ALA A 1 66 ? 3.246 -32.414 -44.802 1.00 49.50 66 ALA A C 1
ATOM 540 O O . ALA A 1 66 ? 2.385 -32.914 -45.522 1.00 49.50 66 ALA A O 1
ATOM 541 N N . SER A 1 67 ? 2.937 -31.467 -43.904 1.00 48.00 67 SER A N 1
ATOM 542 C CA . SER A 1 67 ? 1.569 -30.978 -43.662 1.00 48.00 67 SER A CA 1
ATOM 543 C C . SER A 1 67 ? 1.454 -29.449 -43.727 1.00 48.00 67 SER A C 1
ATOM 545 O O . SER A 1 67 ? 0.708 -28.840 -42.961 1.00 48.00 67 SER A O 1
ATOM 547 N N . CYS A 1 68 ? 2.147 -28.810 -44.671 1.00 41.22 68 CYS A N 1
ATOM 548 C CA . CYS A 1 68 ? 1.781 -27.464 -45.114 1.00 41.22 68 CYS A CA 1
ATOM 549 C C . CYS A 1 68 ? 0.716 -27.580 -46.210 1.00 41.22 68 CYS A C 1
ATOM 551 O O . CYS A 1 68 ? 1.026 -27.574 -47.397 1.00 41.22 68 CYS A O 1
ATOM 553 N N . LYS A 1 69 ? -0.555 -27.698 -45.810 1.00 52.03 69 LYS A N 1
ATOM 554 C CA . LYS A 1 69 ? -1.646 -27.283 -46.697 1.00 52.03 69 LYS A CA 1
ATOM 555 C C . LYS A 1 69 ? -1.549 -25.769 -46.840 1.00 52.03 69 LYS A C 1
ATOM 557 O O . LYS A 1 69 ? -1.522 -25.068 -45.827 1.00 52.03 69 LYS A O 1
ATOM 562 N N . GLU A 1 70 ? -1.462 -25.298 -48.078 1.00 50.81 70 GLU A N 1
ATOM 563 C CA . GLU A 1 70 ? -1.545 -23.883 -48.429 1.00 50.81 70 GLU A CA 1
ATOM 564 C C . GLU A 1 70 ? -2.747 -23.265 -47.704 1.00 50.81 70 GLU A C 1
ATOM 566 O O . GLU A 1 70 ? -3.887 -23.714 -47.854 1.00 50.81 70 GLU A O 1
ATOM 571 N N . LYS A 1 71 ? -2.480 -22.291 -46.828 1.00 53.41 71 LYS A N 1
ATOM 572 C CA . LYS A 1 71 ? -3.549 -21.497 -46.225 1.00 53.41 71 LYS A CA 1
ATOM 573 C C . LYS A 1 71 ? -4.150 -20.631 -47.335 1.00 53.41 71 LYS A C 1
ATOM 575 O O . LYS A 1 71 ? -3.374 -20.069 -48.106 1.00 53.41 71 LYS A O 1
ATOM 580 N N . PRO A 1 72 ? -5.485 -20.503 -47.416 1.00 53.84 72 PRO A N 1
ATOM 581 C CA . PRO A 1 72 ? -6.096 -19.563 -48.339 1.00 53.84 72 PRO A CA 1
ATOM 582 C C . PRO A 1 72 ? -5.578 -18.156 -48.043 1.00 53.84 72 PRO A C 1
ATOM 584 O O . PRO A 1 72 ? -5.388 -17.783 -46.882 1.00 53.84 72 PRO A O 1
ATOM 587 N N . ASP A 1 73 ? -5.325 -17.427 -49.121 1.00 50.66 73 ASP A N 1
ATOM 588 C CA . ASP A 1 73 ? -4.804 -16.070 -49.138 1.00 50.66 73 ASP A CA 1
ATOM 589 C C . ASP A 1 73 ? -5.739 -15.159 -48.323 1.00 50.66 73 ASP A C 1
ATOM 591 O O . ASP A 1 73 ? -6.857 -14.846 -48.737 1.00 50.66 73 ASP A O 1
ATOM 595 N N . LEU A 1 74 ? -5.334 -14.813 -47.098 1.00 55.03 74 LEU A N 1
ATOM 596 C CA . LEU A 1 74 ? -6.086 -13.890 -46.252 1.00 55.03 74 LEU A CA 1
ATOM 597 C C . LEU A 1 74 ? -5.800 -12.475 -46.754 1.00 55.03 74 LEU A C 1
ATOM 599 O O . LEU A 1 74 ? -4.852 -11.828 -46.312 1.00 55.03 74 LEU A O 1
ATOM 603 N N . GLN A 1 75 ? -6.631 -12.002 -47.680 1.00 56.38 75 GLN A N 1
ATOM 604 C CA . GLN A 1 75 ? -6.658 -10.599 -48.077 1.00 56.38 75 GLN A CA 1
ATOM 605 C C . GLN A 1 75 ? -7.210 -9.768 -46.914 1.00 56.38 75 GLN A C 1
ATOM 607 O O . GLN A 1 75 ? -8.414 -9.705 -46.680 1.00 56.38 75 GLN A O 1
ATOM 612 N N . GLY A 1 76 ? -6.309 -9.172 -46.136 1.00 55.47 76 GLY A N 1
ATOM 613 C CA . GLY A 1 76 ? -6.651 -8.126 -45.180 1.00 55.47 76 GLY A CA 1
ATOM 614 C C . GLY A 1 76 ? -6.615 -6.768 -45.872 1.00 55.47 76 GLY A C 1
ATOM 615 O O . GLY A 1 76 ? -5.582 -6.388 -46.421 1.00 55.47 76 GLY A O 1
ATOM 616 N N . GLU A 1 77 ? -7.718 -6.026 -45.836 1.00 61.66 77 GLU A N 1
ATOM 617 C CA . GLU A 1 77 ? -7.727 -4.625 -46.256 1.00 61.66 77 GLU A CA 1
ATOM 618 C C . GLU A 1 77 ? -7.224 -3.724 -45.123 1.00 61.66 77 GLU A C 1
ATOM 620 O O . GLU A 1 77 ? -7.596 -3.872 -43.955 1.00 61.66 77 GLU A O 1
ATOM 625 N N . TYR A 1 78 ? -6.370 -2.763 -45.472 1.00 57.66 78 TYR A N 1
ATOM 626 C CA . TYR A 1 78 ? -5.919 -1.734 -44.545 1.00 57.66 78 TYR A CA 1
ATOM 627 C C . TYR A 1 78 ? -7.042 -0.721 -44.306 1.00 57.66 78 TYR A C 1
ATOM 629 O O . TYR A 1 78 ? -7.431 0.020 -45.208 1.00 57.66 78 TYR A O 1
ATOM 637 N N . LEU A 1 79 ? -7.531 -0.646 -43.068 1.00 62.38 79 LEU A N 1
ATOM 638 C CA . LEU A 1 79 ? -8.435 0.417 -42.638 1.00 62.38 79 LEU A CA 1
ATOM 639 C C . LEU A 1 79 ? -7.632 1.699 -42.382 1.00 62.38 79 LEU A C 1
ATOM 641 O O . LEU A 1 79 ? -6.992 1.849 -41.341 1.00 62.38 79 LEU A O 1
ATOM 645 N N . PHE A 1 80 ? -7.684 2.637 -43.324 1.00 56.06 80 PHE A N 1
ATOM 646 C CA . PHE A 1 80 ? -7.163 3.990 -43.136 1.00 56.06 80 PHE A CA 1
ATOM 647 C C . PHE A 1 80 ? -8.248 4.871 -42.510 1.00 56.06 80 PHE A C 1
ATOM 649 O O . PHE A 1 80 ? -9.217 5.225 -43.176 1.00 56.06 80 PHE A O 1
ATOM 656 N N . ARG A 1 81 ? -8.090 5.232 -41.232 1.00 59.59 81 ARG A N 1
ATOM 657 C CA . ARG A 1 81 ? -8.954 6.220 -40.564 1.00 59.59 81 ARG A CA 1
ATOM 658 C C . ARG A 1 81 ? -8.381 7.616 -40.760 1.00 59.59 81 ARG A C 1
ATOM 660 O O . ARG A 1 81 ? -7.181 7.820 -40.571 1.00 59.59 81 ARG A O 1
ATOM 667 N N . LYS A 1 82 ? -9.227 8.582 -41.114 1.00 67.94 82 LYS A N 1
ATOM 668 C CA . LYS A 1 82 ? -8.830 9.998 -41.122 1.00 67.94 82 LYS A CA 1
ATOM 669 C C . LYS A 1 82 ? -8.830 10.511 -39.683 1.00 67.94 82 LYS A C 1
ATOM 671 O O . LYS A 1 82 ? -9.690 10.128 -38.897 1.00 67.94 82 LYS A O 1
ATOM 676 N N . SER A 1 83 ? -7.899 11.400 -39.337 1.00 60.19 83 SER A N 1
ATOM 677 C CA . SER A 1 83 ? -7.769 11.989 -37.988 1.00 60.19 83 SER A CA 1
ATOM 678 C C . SER A 1 83 ? -9.008 12.758 -37.507 1.00 60.19 83 SER A C 1
ATOM 680 O O . SER A 1 83 ? -9.077 13.144 -36.348 1.00 60.19 83 SER A O 1
ATOM 682 N N . GLU A 1 84 ? -9.974 12.981 -38.394 1.00 72.06 84 GLU A N 1
ATOM 683 C CA . GLU A 1 84 ? -11.189 13.760 -38.163 1.00 72.06 84 GLU A CA 1
ATOM 684 C C . GLU A 1 84 ? -12.449 12.875 -38.038 1.00 72.06 84 GLU A C 1
ATOM 686 O O . GLU A 1 84 ? -13.532 13.388 -37.765 1.00 72.06 84 GLU A O 1
ATOM 691 N N . GLU A 1 85 ? -12.343 11.546 -38.204 1.00 56.72 85 GLU A N 1
ATOM 692 C CA . GLU A 1 85 ? -13.472 10.617 -38.029 1.00 56.72 85 GLU A CA 1
ATOM 693 C C . GLU A 1 85 ? -13.728 10.314 -36.543 1.00 56.72 85 GLU A C 1
ATOM 695 O O . GLU A 1 85 ? -13.237 9.332 -35.983 1.00 56.72 85 GLU A O 1
ATOM 700 N N . TYR A 1 86 ? -14.549 11.146 -35.902 1.00 60.69 86 TYR A N 1
ATOM 701 C CA . TYR A 1 86 ? -15.122 10.864 -34.585 1.00 60.69 86 TYR A CA 1
ATOM 702 C C . TYR A 1 86 ? -16.586 10.429 -34.740 1.00 60.69 86 TYR A C 1
ATOM 704 O O . TYR A 1 86 ? -17.445 11.223 -35.108 1.00 60.69 86 TYR A O 1
ATOM 712 N N . PHE A 1 87 ? -16.887 9.162 -34.436 1.00 61.62 87 PHE A N 1
ATOM 713 C CA . PHE A 1 87 ? -18.249 8.599 -34.518 1.00 61.62 87 PHE A CA 1
ATOM 714 C C . PHE A 1 87 ? -19.140 8.925 -33.306 1.00 61.62 87 PHE A C 1
ATOM 716 O O . PHE A 1 87 ? -20.312 8.558 -33.289 1.00 61.62 87 PHE A O 1
ATOM 723 N N . TYR A 1 88 ? -18.606 9.617 -32.297 1.00 62.22 88 TYR A N 1
ATOM 724 C CA . TYR A 1 88 ? -19.329 9.959 -31.075 1.00 62.22 88 TYR A CA 1
ATOM 725 C C . TYR A 1 88 ? -19.085 11.424 -30.714 1.00 62.22 88 TYR A C 1
ATOM 727 O O . TYR A 1 88 ? -17.952 11.828 -30.458 1.00 62.22 88 TYR A O 1
ATOM 735 N N . SER A 1 89 ? -20.154 12.220 -30.677 1.00 55.31 89 SER A N 1
ATOM 736 C CA . SER A 1 89 ? -20.126 13.559 -30.094 1.00 55.31 89 SER A CA 1
ATO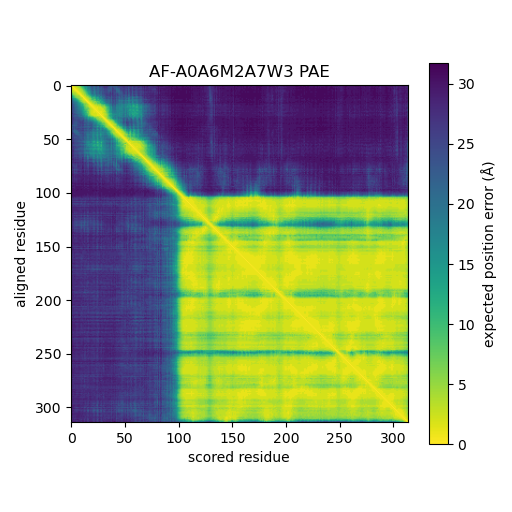M 737 C C . SER A 1 89 ? -20.230 13.432 -28.577 1.00 55.31 89 SER A C 1
ATOM 739 O O . SER A 1 89 ? -21.283 13.057 -28.056 1.00 55.31 89 SER A O 1
ATOM 741 N N . PHE A 1 90 ? -19.154 13.736 -27.858 1.00 55.12 90 PHE A N 1
ATOM 742 C CA . PHE A 1 90 ? -19.228 13.879 -26.408 1.00 55.12 90 PHE A CA 1
ATOM 743 C C . PHE A 1 90 ? -19.789 15.267 -26.081 1.00 55.12 90 PHE A C 1
ATOM 745 O O . PHE A 1 90 ? -19.302 16.251 -26.642 1.00 55.12 90 PHE A O 1
ATOM 752 N N . PRO A 1 91 ? -20.808 15.384 -25.212 1.00 64.19 91 PRO A N 1
ATOM 753 C CA . PRO A 1 91 ? -21.248 16.691 -24.753 1.00 64.19 91 PRO A CA 1
ATOM 754 C C . PRO A 1 91 ? -20.091 17.377 -24.024 1.00 64.19 91 PRO A C 1
ATOM 756 O O . PRO A 1 91 ? -19.440 16.772 -23.169 1.00 64.19 91 PRO A O 1
ATOM 759 N N . THR A 1 92 ? -19.832 18.637 -24.371 1.00 61.59 92 THR A N 1
ATOM 760 C CA . THR A 1 92 ? -18.853 19.471 -23.674 1.00 61.59 92 THR A CA 1
ATOM 761 C C . TH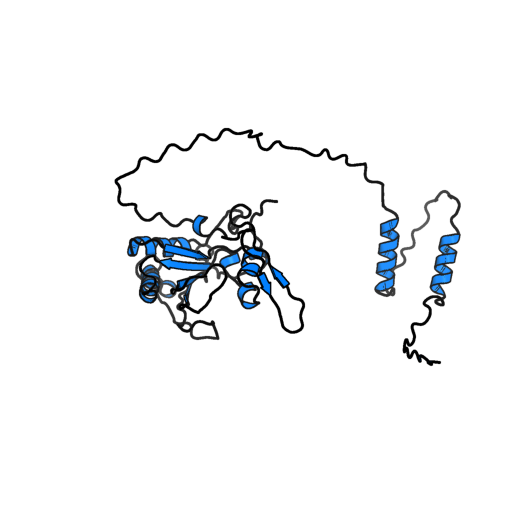R A 1 92 ? -19.238 19.522 -22.194 1.00 61.59 92 THR A C 1
ATOM 763 O O . THR A 1 92 ? -20.366 19.927 -21.895 1.00 61.59 92 THR A O 1
ATOM 766 N N . PRO A 1 93 ? -18.367 19.096 -21.260 1.00 55.56 93 PRO A N 1
ATOM 767 C CA . PRO A 1 93 ? -18.693 19.166 -19.846 1.00 55.56 93 PRO A CA 1
ATOM 768 C C . PRO A 1 93 ? -18.961 20.624 -19.475 1.00 55.56 93 PRO A C 1
ATOM 770 O O . PRO A 1 93 ? -18.163 21.511 -19.786 1.00 55.56 93 PRO A O 1
ATOM 773 N N . ALA A 1 94 ? -20.116 20.874 -18.857 1.00 62.78 94 ALA A N 1
ATOM 774 C CA . ALA A 1 94 ? -20.459 22.202 -18.378 1.00 62.78 94 ALA A CA 1
ATOM 775 C C . ALA A 1 94 ? -19.407 22.655 -17.348 1.00 62.78 94 ALA A C 1
ATOM 777 O O . ALA A 1 94 ? -18.972 21.838 -16.530 1.00 62.78 94 ALA A O 1
ATOM 778 N N . PRO A 1 95 ? -18.983 23.931 -17.368 1.00 49.78 95 PRO A N 1
ATOM 779 C CA . PRO A 1 95 ? -18.092 24.456 -16.347 1.00 49.78 95 PRO A CA 1
ATOM 780 C C . PRO A 1 95 ? -18.760 24.307 -14.976 1.00 49.78 95 PRO A C 1
ATOM 782 O O . PRO A 1 95 ? -19.855 24.814 -14.743 1.00 49.78 95 PRO A O 1
ATOM 785 N N . SER A 1 96 ? -18.096 23.570 -14.086 1.00 52.66 96 SER A N 1
ATOM 786 C CA . SER A 1 96 ? -18.513 23.360 -12.701 1.00 52.66 96 SER A CA 1
ATOM 787 C C . SER A 1 96 ? -18.486 24.692 -11.953 1.00 52.66 96 SER A C 1
ATOM 789 O O . SER A 1 96 ? -17.430 25.149 -11.518 1.00 52.66 96 SER A O 1
ATOM 791 N N . SER A 1 97 ? -19.646 25.326 -11.800 1.00 52.19 97 SER A N 1
ATOM 792 C CA . SER A 1 97 ? -19.823 26.507 -10.960 1.00 52.19 97 SER A CA 1
ATOM 793 C C . SER A 1 97 ? -20.078 26.092 -9.509 1.00 52.19 97 SER A C 1
ATOM 795 O O . SER A 1 97 ? -21.206 26.185 -9.041 1.00 52.19 97 SER A O 1
ATOM 797 N N . ASN A 1 98 ? -19.046 25.640 -8.798 1.00 46.94 98 ASN A N 1
ATOM 798 C CA . ASN A 1 98 ? -19.109 25.464 -7.345 1.00 46.94 98 ASN A CA 1
ATOM 799 C C . ASN A 1 98 ? -17.978 26.266 -6.698 1.00 46.94 98 ASN A C 1
ATOM 801 O O . ASN A 1 98 ? -16.889 25.764 -6.446 1.00 46.94 98 ASN A O 1
ATOM 805 N N . HIS A 1 99 ? -18.251 27.544 -6.451 1.00 46.00 99 HIS A N 1
ATOM 806 C CA . HIS A 1 99 ? -17.537 28.325 -5.451 1.00 46.00 99 HIS A CA 1
ATOM 807 C C . HIS A 1 99 ? -18.397 28.314 -4.182 1.00 46.00 99 HIS A C 1
ATOM 809 O O . HIS A 1 99 ? -19.498 28.860 -4.221 1.00 46.00 99 HIS A O 1
ATOM 815 N N . GLY A 1 100 ? -17.916 27.723 -3.079 1.00 45.22 100 GLY A N 1
ATOM 816 C CA . GLY A 1 100 ? -18.447 28.057 -1.748 1.00 45.22 100 GLY A CA 1
ATOM 817 C C . GLY A 1 100 ? -18.732 26.948 -0.728 1.00 45.22 100 GLY A C 1
ATOM 818 O O . GLY A 1 100 ? -19.355 27.270 0.276 1.00 45.22 100 GLY A O 1
ATOM 819 N N . GLU A 1 101 ? -18.288 25.703 -0.905 1.00 48.59 101 GLU A N 1
ATOM 820 C CA . GLU A 1 101 ? -18.246 24.729 0.202 1.00 48.59 101 GLU A CA 1
ATOM 821 C C . GLU A 1 101 ? -16.784 24.388 0.496 1.00 48.59 101 GLU A C 1
ATOM 823 O O . GLU A 1 101 ? -16.010 24.173 -0.437 1.00 48.59 101 GLU A O 1
ATOM 828 N N . GLU A 1 102 ? -16.387 24.394 1.773 1.00 52.56 102 GLU A N 1
ATOM 829 C CA . GLU A 1 102 ? -15.090 23.868 2.211 1.00 52.56 102 GLU A CA 1
ATOM 830 C C . GLU A 1 102 ? -14.936 22.463 1.617 1.00 52.56 102 GLU A C 1
ATOM 832 O O . GLU A 1 102 ? -15.701 21.557 1.955 1.00 52.56 102 GLU A O 1
ATOM 837 N N . GLU A 1 103 ? -14.023 22.300 0.652 1.00 61.06 103 GLU A N 1
ATOM 838 C CA . GLU A 1 103 ? -13.879 21.054 -0.101 1.00 61.06 103 GLU A CA 1
ATOM 839 C C . GLU A 1 103 ? -13.451 19.937 0.852 1.00 61.06 103 GLU A C 1
ATOM 841 O O . GLU A 1 103 ? -12.272 19.743 1.154 1.00 61.06 103 GLU A O 1
ATOM 846 N N . LYS A 1 104 ? -14.440 19.186 1.339 1.00 82.81 104 LYS A N 1
ATOM 847 C CA . LYS A 1 104 ? -14.225 17.968 2.105 1.00 82.81 104 LYS A CA 1
ATOM 848 C C . LYS A 1 104 ? -13.296 17.061 1.304 1.00 82.81 104 LYS A C 1
ATOM 850 O O . LYS A 1 104 ? -13.595 16.732 0.154 1.00 82.81 104 LYS A O 1
ATOM 855 N N . VAL A 1 105 ? -12.192 16.641 1.924 1.00 91.19 105 VAL A N 1
ATOM 856 C CA . VAL A 1 105 ? -11.195 15.765 1.295 1.00 91.19 105 VAL A CA 1
ATOM 857 C C . VAL A 1 105 ? -11.906 14.558 0.656 1.00 91.19 105 VAL A C 1
ATOM 859 O O . VAL A 1 105 ? -12.610 13.825 1.364 1.00 91.19 105 VAL A O 1
ATOM 862 N N . PRO A 1 106 ? -11.762 14.332 -0.667 1.00 93.75 106 PRO A N 1
ATOM 863 C CA . PRO A 1 106 ? -12.459 13.250 -1.351 1.00 93.75 106 PRO A CA 1
ATOM 864 C C . PRO A 1 106 ? -12.133 11.887 -0.743 1.00 93.75 106 PRO A C 1
ATOM 866 O O . PRO A 1 106 ? -10.978 11.578 -0.444 1.00 93.75 106 PRO A O 1
ATOM 869 N N . LYS A 1 107 ? -13.154 11.039 -0.589 1.00 96.06 107 LYS A N 1
ATOM 870 C CA . LYS A 1 107 ? -12.982 9.684 -0.058 1.00 96.06 107 LYS A CA 1
ATOM 871 C C . LYS A 1 107 ? -12.080 8.856 -0.980 1.00 96.06 107 LYS A C 1
ATOM 873 O O . LYS A 1 107 ? -12.325 8.769 -2.185 1.00 96.06 107 LYS A O 1
ATOM 878 N N . ILE A 1 108 ? -11.099 8.166 -0.405 1.00 97.88 108 ILE A N 1
ATOM 879 C CA . ILE A 1 108 ? -10.272 7.202 -1.126 1.00 97.88 108 ILE A CA 1
ATOM 880 C C . ILE A 1 108 ? -11.126 6.000 -1.522 1.00 97.88 108 ILE A C 1
ATOM 882 O O . ILE A 1 108 ? -11.732 5.310 -0.699 1.00 97.88 108 ILE A O 1
ATOM 886 N N . THR A 1 109 ? -11.130 5.729 -2.819 1.00 97.81 109 THR A N 1
ATOM 887 C CA . THR A 1 109 ? -11.752 4.560 -3.446 1.00 97.81 109 THR A CA 1
ATOM 888 C C . THR A 1 109 ? -10.686 3.637 -4.034 1.00 97.81 109 THR A C 1
ATOM 890 O O . THR A 1 109 ? -9.535 4.040 -4.216 1.00 97.81 109 THR A O 1
ATOM 893 N N . LYS A 1 110 ? -11.077 2.414 -4.421 1.00 97.50 110 LYS A N 1
ATOM 894 C CA . LYS A 1 110 ? -10.183 1.454 -5.095 1.00 97.50 110 LYS A CA 1
ATOM 895 C C . LYS A 1 110 ? -9.490 2.025 -6.342 1.00 97.50 110 LYS A C 1
ATOM 897 O O . LYS A 1 110 ? -8.408 1.575 -6.696 1.00 97.50 110 LYS A O 1
ATOM 902 N N . GLU A 1 111 ? -10.076 3.035 -6.984 1.00 97.19 111 GLU A N 1
ATOM 903 C CA . GLU A 1 111 ? -9.524 3.670 -8.186 1.00 97.19 111 GLU A CA 1
ATOM 904 C C . GLU A 1 111 ? -8.180 4.366 -7.917 1.00 97.19 111 GLU A C 1
ATOM 906 O O . GLU A 1 111 ? -7.319 4.410 -8.794 1.00 97.19 111 GLU A O 1
ATOM 911 N N . HIS A 1 112 ? -7.950 4.822 -6.682 1.00 97.62 112 HIS A N 1
ATOM 912 C CA . HIS A 1 112 ? -6.682 5.431 -6.265 1.00 97.62 112 HIS A CA 1
ATOM 913 C C . HIS A 1 112 ? -5.536 4.416 -6.175 1.00 97.62 112 HIS A C 1
ATOM 915 O O . HIS A 1 112 ? -4.368 4.796 -6.145 1.00 97.62 112 HIS A O 1
ATOM 921 N N . PHE A 1 113 ? -5.863 3.123 -6.161 1.00 98.06 113 PHE A N 1
ATOM 922 C CA . PHE A 1 113 ? -4.895 2.036 -6.157 1.00 98.06 113 PHE A CA 1
ATOM 923 C C . PHE A 1 113 ? -4.574 1.560 -7.569 1.00 98.06 113 PHE A C 1
ATOM 925 O O . PHE A 1 113 ? -3.823 0.604 -7.706 1.00 98.06 113 PHE A O 1
ATOM 932 N N . ARG A 1 114 ? -5.136 2.139 -8.635 1.00 97.25 114 ARG A N 1
ATOM 933 C CA . ARG A 1 114 ? -4.778 1.682 -9.979 1.00 97.25 114 ARG A CA 1
ATOM 934 C C . ARG A 1 114 ? -3.297 1.905 -10.258 1.00 97.25 114 ARG A C 1
ATOM 936 O O . ARG A 1 114 ? -2.667 2.830 -9.751 1.00 97.25 114 ARG A O 1
ATOM 943 N N . CYS A 1 115 ? -2.764 1.040 -11.107 1.00 96.06 115 CYS A N 1
ATOM 944 C CA . CYS A 1 115 ? -1.378 1.114 -11.520 1.00 96.06 115 CYS A CA 1
ATOM 945 C C . CYS A 1 115 ? -1.073 2.421 -12.242 1.00 96.06 115 CYS A C 1
ATOM 947 O O . CYS A 1 115 ? -1.835 2.869 -13.104 1.00 96.06 115 CYS A O 1
ATOM 949 N N . LYS A 1 116 ? 0.073 2.996 -11.883 1.00 95.12 116 LYS A N 1
ATOM 950 C CA . LYS A 1 116 ? 0.547 4.295 -12.353 1.00 95.12 116 LYS A CA 1
ATOM 951 C C . LYS A 1 116 ? 1.555 4.194 -13.494 1.00 95.12 116 LYS A C 1
ATOM 953 O O . LYS A 1 116 ? 2.207 5.183 -13.815 1.00 95.12 116 LYS A O 1
ATOM 958 N N . GLY A 1 117 ? 1.693 3.012 -14.093 1.00 94.50 117 GLY A N 1
ATOM 959 C CA . GLY A 1 117 ? 2.640 2.825 -15.179 1.00 94.50 117 GLY A CA 1
ATOM 960 C C . GLY A 1 117 ? 2.331 3.715 -16.380 1.00 94.50 117 GLY A C 1
ATOM 961 O O . GLY A 1 117 ? 1.177 4.055 -16.642 1.00 94.50 117 GLY A O 1
ATOM 962 N N . SER A 1 118 ? 3.379 4.119 -17.088 1.00 94.19 118 SER A N 1
ATOM 963 C CA . SER A 1 118 ? 3.270 5.003 -18.245 1.00 94.19 118 SER A CA 1
ATOM 964 C C . SER A 1 118 ? 4.350 4.710 -19.279 1.00 94.19 118 SER A C 1
ATOM 966 O O . SER A 1 118 ? 5.534 4.649 -18.952 1.00 94.19 118 SER A O 1
ATOM 968 N N . LEU A 1 119 ? 3.974 4.643 -20.563 1.00 91.12 119 LEU A N 1
ATOM 969 C CA . LEU A 1 119 ? 4.948 4.545 -21.660 1.00 91.12 119 LEU A CA 1
ATOM 970 C C . LEU A 1 119 ? 5.813 5.797 -21.825 1.00 91.12 119 LEU A C 1
ATOM 972 O O . LEU A 1 119 ? 6.830 5.740 -22.515 1.00 91.12 119 LEU A O 1
ATOM 976 N N . LEU A 1 120 ? 5.418 6.917 -21.215 1.00 93.00 120 LEU A N 1
ATOM 977 C CA . LEU A 1 120 ? 6.241 8.124 -21.188 1.00 93.00 120 LEU A CA 1
ATOM 978 C C . LEU A 1 120 ? 7.424 7.979 -20.231 1.00 93.00 120 LEU A C 1
ATOM 980 O O . LEU A 1 120 ? 8.369 8.765 -20.297 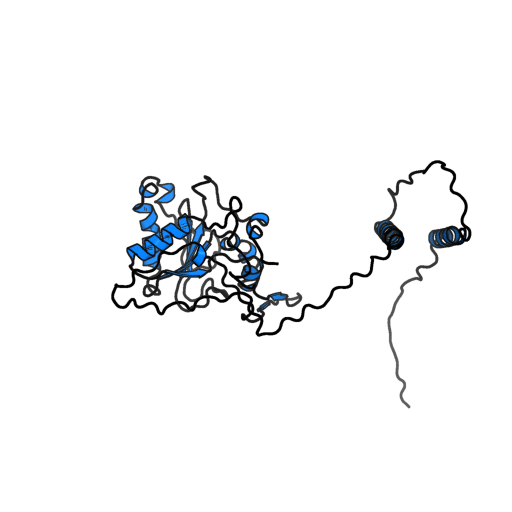1.00 93.00 120 LEU A O 1
ATOM 984 N N . HIS A 1 121 ? 7.392 6.985 -19.343 1.00 93.56 121 HIS A N 1
ATOM 985 C CA . HIS A 1 121 ? 8.509 6.752 -18.461 1.00 93.56 121 HIS A CA 1
ATOM 986 C C . HIS A 1 121 ? 9.738 6.211 -19.219 1.00 93.56 121 HIS A C 1
ATOM 988 O O . HIS A 1 121 ? 9.615 5.372 -20.118 1.00 93.56 121 HIS A O 1
ATOM 994 N N . PRO A 1 122 ? 10.958 6.656 -18.859 1.00 93.94 122 PRO A N 1
ATOM 995 C CA . PRO A 1 122 ? 12.167 6.262 -19.567 1.00 93.94 122 PRO A CA 1
ATOM 996 C C . PRO A 1 122 ? 12.516 4.792 -19.318 1.00 93.94 122 PRO A C 1
ATOM 998 O O . PRO A 1 122 ? 12.468 4.308 -18.185 1.00 93.94 122 PRO A O 1
ATOM 1001 N N . VAL A 1 123 ? 12.973 4.107 -20.372 1.00 93.69 123 VAL A N 1
ATOM 1002 C CA . VAL A 1 123 ? 13.459 2.719 -20.302 1.00 93.69 123 VAL A CA 1
ATOM 1003 C C . VAL A 1 123 ? 14.515 2.574 -19.207 1.00 93.69 123 VAL A C 1
ATOM 1005 O O . VAL A 1 123 ? 15.480 3.340 -19.152 1.00 93.69 123 VAL A O 1
ATOM 1008 N N . THR A 1 124 ? 14.355 1.569 -18.349 1.00 90.38 124 THR A N 1
ATOM 1009 C CA . THR A 1 124 ? 15.325 1.256 -17.294 1.00 90.38 124 THR A CA 1
ATOM 1010 C C . THR A 1 124 ? 16.357 0.281 -17.827 1.00 90.38 124 THR A C 1
ATOM 1012 O O . THR A 1 124 ? 16.036 -0.604 -18.622 1.00 90.38 124 THR A O 1
ATOM 1015 N N . LYS A 1 125 ? 17.605 0.448 -17.394 1.00 90.31 125 LYS A N 1
ATOM 1016 C CA . LYS A 1 125 ? 18.684 -0.501 -17.658 1.00 90.31 125 LYS A CA 1
ATOM 1017 C C . LYS A 1 125 ? 19.072 -1.130 -16.335 1.00 90.31 125 LYS A C 1
ATOM 1019 O O . LYS A 1 125 ? 19.307 -0.410 -15.367 1.00 90.31 125 LYS A O 1
ATOM 1024 N N . PHE A 1 126 ? 19.134 -2.451 -16.304 1.00 84.44 126 PHE A N 1
ATOM 1025 C CA . PHE A 1 126 ? 19.610 -3.195 -15.152 1.00 84.44 126 PHE A CA 1
ATOM 1026 C C . PHE A 1 126 ? 20.784 -4.066 -15.568 1.00 84.44 126 PHE A C 1
ATOM 1028 O O . PHE A 1 126 ? 20.638 -4.998 -16.365 1.00 84.44 126 PHE A O 1
ATOM 1035 N N . GLU A 1 127 ? 21.947 -3.752 -15.021 1.00 84.44 127 GLU A N 1
ATOM 1036 C CA . GLU A 1 127 ? 23.175 -4.501 -15.241 1.00 84.44 127 GLU A CA 1
ATOM 1037 C C . GLU A 1 127 ? 23.411 -5.398 -14.028 1.00 84.44 127 GLU A C 1
ATOM 1039 O O . GLU A 1 127 ? 23.415 -4.940 -12.888 1.00 84.44 127 GLU A O 1
ATOM 1044 N N . ARG A 1 128 ? 23.572 -6.702 -14.264 1.00 78.12 128 ARG A N 1
ATOM 1045 C CA . ARG A 1 128 ? 24.116 -7.620 -13.256 1.00 78.12 128 ARG A CA 1
ATOM 1046 C C . ARG A 1 128 ? 25.529 -7.966 -13.677 1.00 78.12 128 ARG A C 1
ATOM 1048 O O . ARG A 1 128 ? 25.726 -8.335 -14.833 1.00 78.12 128 ARG A O 1
ATOM 1055 N N . GLU A 1 129 ? 26.476 -7.889 -12.747 1.00 76.19 129 GLU A N 1
ATOM 1056 C CA . GLU A 1 129 ? 27.873 -8.254 -12.998 1.00 76.19 129 GLU A CA 1
ATOM 1057 C C . GLU A 1 129 ? 27.973 -9.607 -13.721 1.00 76.19 129 GLU A C 1
ATOM 1059 O O . GLU A 1 129 ? 27.367 -10.604 -13.316 1.00 76.19 129 GLU A O 1
ATOM 1064 N N . GLY A 1 130 ? 28.693 -9.618 -14.846 1.00 78.94 130 GLY A N 1
ATOM 1065 C CA . GLY A 1 130 ? 28.893 -10.813 -15.670 1.00 78.94 130 GLY A CA 1
ATOM 1066 C C . GLY A 1 130 ? 27.655 -11.317 -16.426 1.00 78.94 130 GLY A C 1
ATOM 1067 O O . GLY A 1 130 ? 27.692 -12.424 -16.961 1.00 78.94 130 GLY A O 1
ATOM 1068 N N . ARG A 1 131 ? 26.553 -10.554 -16.485 1.00 79.38 131 ARG A N 1
ATOM 1069 C CA . ARG A 1 131 ? 25.341 -10.899 -17.248 1.00 79.38 131 ARG A CA 1
ATOM 1070 C C . ARG A 1 131 ? 24.969 -9.810 -18.251 1.00 79.38 131 ARG A C 1
ATOM 1072 O O . ARG A 1 131 ? 25.413 -8.672 -18.164 1.00 79.38 131 ARG A O 1
ATOM 1079 N N . GLN A 1 132 ? 24.118 -10.183 -19.203 1.00 85.69 132 GLN A N 1
ATOM 1080 C CA . GLN A 1 132 ? 23.552 -9.264 -20.186 1.00 85.69 132 GLN A CA 1
ATOM 1081 C C . GLN A 1 132 ? 22.751 -8.144 -19.502 1.00 85.69 132 GLN A C 1
ATOM 1083 O O . GLN A 1 132 ? 21.964 -8.412 -18.590 1.00 85.69 132 GLN A O 1
ATOM 1088 N N . THR A 1 133 ? 22.922 -6.908 -19.978 1.00 89.00 133 THR A N 1
ATOM 1089 C CA . THR A 1 133 ? 22.090 -5.757 -19.606 1.00 89.00 133 THR A CA 1
ATOM 1090 C C . THR A 1 133 ? 20.632 -6.033 -19.964 1.00 89.00 133 THR A C 1
ATOM 1092 O O . THR A 1 133 ? 20.306 -6.313 -21.120 1.00 89.00 133 THR A O 1
ATOM 1095 N N . LEU A 1 134 ? 19.748 -5.948 -18.972 1.00 90.00 134 LEU A N 1
ATOM 1096 C CA . LEU A 1 134 ? 18.306 -6.082 -19.154 1.00 90.00 134 LEU A CA 1
ATOM 1097 C C . LEU A 1 134 ? 17.675 -4.698 -19.290 1.00 90.00 134 LEU A C 1
ATOM 1099 O O . LEU A 1 134 ? 18.038 -3.770 -18.568 1.00 90.00 134 LEU A O 1
ATOM 1103 N N . TYR A 1 135 ? 16.716 -4.576 -20.203 1.00 92.25 135 TYR A N 1
ATOM 1104 C CA . TYR A 1 135 ? 15.984 -3.338 -20.444 1.00 92.25 135 TYR A CA 1
ATOM 1105 C C . TYR A 1 135 ? 14.526 -3.533 -20.048 1.00 92.25 135 TYR A C 1
ATOM 1107 O O . TYR A 1 135 ? 13.857 -4.404 -20.604 1.00 92.25 135 TYR A O 1
ATOM 1115 N N . TYR A 1 136 ? 14.028 -2.715 -19.124 1.00 92.38 136 TYR A N 1
ATOM 1116 C CA . TYR A 1 136 ? 12.629 -2.758 -18.706 1.00 92.38 136 TYR A C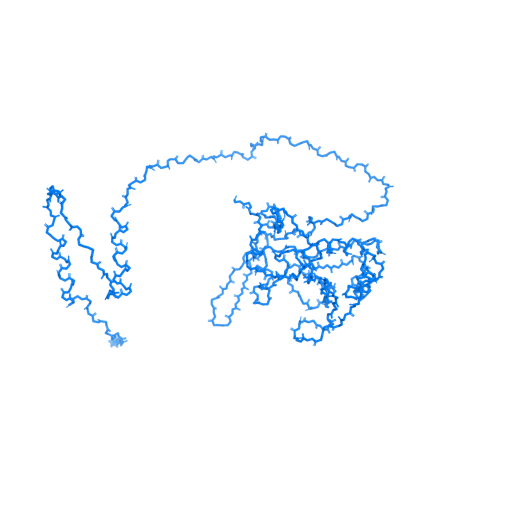A 1
ATOM 1117 C C . TYR A 1 136 ? 11.902 -1.522 -19.215 1.00 92.38 136 TYR A C 1
ATOM 1119 O O . TYR A 1 136 ? 12.341 -0.386 -19.021 1.00 92.38 136 TYR A O 1
ATOM 1127 N N . ARG A 1 137 ? 10.774 -1.758 -19.881 1.00 93.94 137 ARG A N 1
ATOM 1128 C CA . ARG A 1 137 ? 9.798 -0.724 -20.213 1.00 93.94 137 ARG A CA 1
ATOM 1129 C C . ARG A 1 137 ? 8.650 -0.827 -19.236 1.00 93.94 137 ARG A C 1
ATOM 1131 O O . ARG A 1 137 ? 8.308 -1.928 -18.805 1.00 93.94 137 ARG A O 1
ATOM 1138 N N . ASP A 1 138 ? 8.086 0.319 -18.908 1.00 95.12 138 ASP A N 1
ATOM 1139 C CA . ASP A 1 138 ? 6.907 0.351 -18.072 1.00 95.12 138 ASP A CA 1
ATOM 1140 C C . ASP A 1 138 ? 5.666 -0.151 -18.833 1.00 95.12 138 ASP A C 1
ATOM 1142 O O . ASP A 1 138 ? 5.691 -0.316 -20.058 1.00 95.12 138 ASP A O 1
ATOM 1146 N N . CYS A 1 139 ? 4.578 -0.415 -18.114 1.00 94.25 139 CYS A N 1
ATOM 1147 C CA . CYS A 1 139 ? 3.274 -0.658 -18.712 1.00 94.25 139 CYS A CA 1
ATOM 1148 C C . CYS A 1 139 ? 2.576 0.657 -19.109 1.00 94.25 139 CYS A C 1
ATOM 1150 O O . CYS A 1 139 ? 3.105 1.753 -18.951 1.00 94.25 139 CYS A O 1
ATOM 1152 N N . LEU A 1 140 ? 1.352 0.535 -19.622 1.00 91.50 140 LEU A N 1
ATOM 1153 C CA . LEU A 1 140 ? 0.473 1.658 -19.962 1.00 91.50 140 LEU A CA 1
ATOM 1154 C C . LEU A 1 140 ? -0.474 2.075 -18.808 1.00 91.50 140 LEU A C 1
ATOM 1156 O O . LEU A 1 140 ? -1.386 2.877 -18.996 1.00 91.50 140 LEU A O 1
ATOM 1160 N N . GLY A 1 141 ? -0.296 1.488 -17.625 1.00 91.31 141 GLY A N 1
ATOM 1161 C CA . GLY A 1 141 ? -1.044 1.823 -16.416 1.00 91.31 141 GLY A CA 1
ATOM 1162 C C . GLY A 1 141 ? -2.539 1.518 -16.485 1.00 91.31 141 GLY A C 1
ATOM 1163 O O . GLY A 1 141 ? -2.992 0.575 -17.140 1.00 91.31 141 GLY A O 1
ATOM 1164 N N . LYS A 1 142 ? -3.309 2.334 -15.757 1.00 90.12 142 LYS A N 1
ATOM 1165 C CA . LYS A 1 142 ? -4.745 2.149 -15.494 1.00 90.12 142 LYS A CA 1
ATOM 1166 C C . LYS A 1 142 ? -5.646 2.037 -16.725 1.00 90.12 142 LYS A C 1
ATOM 1168 O O . LYS A 1 142 ? -6.735 1.489 -16.608 1.00 90.12 142 LYS A O 1
ATOM 1173 N N . GLU A 1 143 ? -5.224 2.572 -17.867 1.00 88.25 143 GLU A N 1
ATOM 1174 C CA . GLU A 1 143 ? -6.020 2.558 -19.100 1.00 88.25 143 GLU A CA 1
ATOM 1175 C C . GLU A 1 143 ? -6.006 1.185 -19.783 1.00 88.25 143 GLU A C 1
ATOM 1177 O O . GLU A 1 143 ? -6.920 0.856 -20.532 1.00 88.25 143 GLU A O 1
ATOM 1182 N N . PHE A 1 144 ? -4.996 0.358 -19.495 1.00 90.44 144 PHE A N 1
ATOM 1183 C CA . PHE A 1 144 ? -4.761 -0.897 -20.214 1.00 90.44 144 PHE A CA 1
ATOM 1184 C C . PHE A 1 144 ? -4.858 -2.129 -19.338 1.00 90.44 144 PHE A C 1
ATOM 1186 O O . PHE A 1 144 ? -4.816 -3.250 -19.847 1.00 90.44 144 PHE A O 1
ATOM 1193 N N . HIS A 1 145 ? -4.980 -1.958 -18.027 1.00 90.31 145 HIS A N 1
ATOM 1194 C CA . HIS A 1 145 ? -5.242 -3.086 -17.166 1.00 90.31 145 HIS A CA 1
ATOM 1195 C C . HIS A 1 145 ? -6.038 -2.732 -15.917 1.00 90.31 145 HIS A C 1
ATOM 1197 O O . HIS A 1 145 ? -5.981 -1.623 -15.380 1.00 90.31 145 HIS A O 1
ATOM 1203 N N . SER A 1 146 ? -6.795 -3.726 -15.465 1.00 94.31 146 SER A N 1
ATOM 1204 C CA . SER A 1 146 ? -7.665 -3.621 -14.305 1.00 94.31 146 SER A CA 1
ATOM 1205 C C . SER A 1 146 ? -6.880 -3.643 -12.994 1.00 94.31 146 SER A C 1
ATOM 1207 O O . SER A 1 146 ? -5.669 -3.881 -12.953 1.00 94.31 146 SER A O 1
ATOM 1209 N N . LEU A 1 147 ? -7.607 -3.449 -11.896 1.00 96.75 147 LEU A N 1
ATOM 1210 C CA . LEU A 1 147 ? -7.171 -3.922 -10.582 1.00 96.75 147 LEU A CA 1
ATOM 1211 C C . LEU A 1 147 ? -7.145 -5.466 -10.543 1.00 96.75 147 LEU A C 1
ATOM 1213 O O . LEU A 1 147 ? -7.763 -6.106 -11.405 1.00 96.75 147 LEU A O 1
ATOM 1217 N N . PRO A 1 148 ? -6.485 -6.081 -9.546 1.00 96.06 148 PRO A N 1
ATOM 1218 C CA . PRO A 1 148 ? -6.533 -7.524 -9.337 1.00 96.06 148 PRO A CA 1
ATOM 1219 C C . PRO A 1 148 ? -7.966 -8.031 -9.210 1.00 96.06 148 PRO A C 1
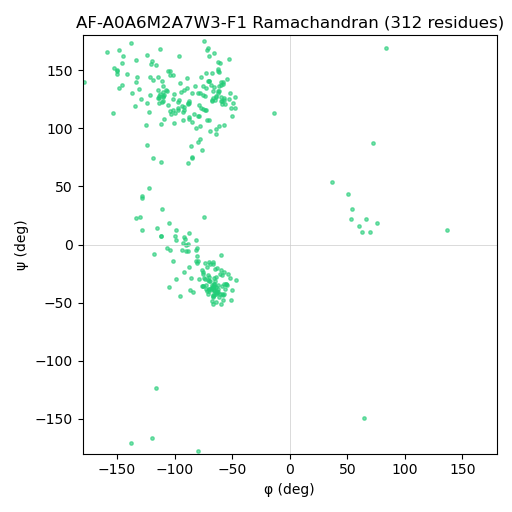ATOM 1221 O O . PRO A 1 148 ? -8.823 -7.378 -8.608 1.00 96.06 148 PRO A O 1
ATOM 1224 N N . LEU A 1 149 ? -8.223 -9.209 -9.768 1.00 95.50 149 LEU A N 1
ATOM 1225 C CA . LEU A 1 149 ? -9.535 -9.835 -9.729 1.00 95.50 149 LEU A CA 1
ATOM 1226 C C . LEU A 1 149 ? -9.658 -10.760 -8.519 1.00 95.50 149 LEU A C 1
ATOM 1228 O O . LEU A 1 149 ? -8.802 -11.609 -8.257 1.00 95.50 149 LEU A O 1
ATOM 1232 N N . ARG A 1 150 ? -10.772 -10.619 -7.804 1.00 90.62 150 ARG A N 1
ATOM 1233 C CA . ARG A 1 150 ? -11.258 -11.543 -6.777 1.00 90.62 150 ARG A CA 1
ATOM 1234 C C . ARG A 1 150 ? -12.710 -11.853 -7.108 1.00 90.62 150 ARG A C 1
ATOM 1236 O O . ARG A 1 150 ? -13.487 -10.934 -7.349 1.00 90.62 150 ARG A O 1
ATOM 1243 N N . ASP A 1 151 ? -13.041 -13.135 -7.236 1.00 89.44 151 ASP A N 1
ATOM 1244 C CA . ASP A 1 151 ? -14.361 -13.590 -7.697 1.00 89.44 151 ASP A CA 1
ATOM 1245 C C . ASP A 1 151 ? -14.799 -12.907 -9.009 1.00 89.44 151 ASP A C 1
ATOM 1247 O O . ASP A 1 151 ? -15.930 -12.447 -9.164 1.00 89.44 151 ASP A O 1
ATOM 1251 N N . ASN A 1 152 ? -13.853 -12.800 -9.954 1.00 91.56 152 ASN A N 1
ATOM 1252 C CA . ASN A 1 152 ? -13.998 -12.144 -11.262 1.00 91.56 152 ASN A CA 1
ATOM 1253 C C . ASN A 1 152 ? -14.353 -10.646 -11.219 1.00 91.56 152 ASN A C 1
ATOM 1255 O O . ASN A 1 152 ? -14.750 -10.073 -12.235 1.00 91.56 152 ASN A O 1
ATOM 1259 N N . LYS A 1 153 ? -14.176 -9.990 -10.068 1.00 94.69 153 LYS A N 1
ATOM 1260 C CA . LYS A 1 153 ? -14.394 -8.553 -9.889 1.00 94.69 153 LYS A CA 1
ATOM 1261 C C . LYS A 1 153 ? -13.109 -7.863 -9.465 1.00 94.69 153 LYS A C 1
ATOM 1263 O O . LYS A 1 153 ? -12.339 -8.387 -8.667 1.00 94.69 153 LYS A O 1
ATOM 1268 N N . GLU A 1 154 ? -12.895 -6.662 -9.984 1.00 96.50 154 GLU A N 1
ATOM 1269 C CA . GLU A 1 154 ? -11.807 -5.796 -9.535 1.00 96.50 154 GLU A CA 1
ATOM 1270 C C . GLU A 1 154 ? -11.903 -5.516 -8.036 1.00 96.50 154 GLU A C 1
ATOM 1272 O O . GLU A 1 154 ? -12.916 -4.985 -7.569 1.00 96.50 154 GLU A O 1
ATOM 1277 N N . SER A 1 155 ? -10.822 -5.794 -7.314 1.00 94.62 155 SER A N 1
ATOM 1278 C CA . SER A 1 155 ? -10.790 -5.689 -5.863 1.00 94.62 155 SER A CA 1
ATOM 1279 C C . SER A 1 155 ? -9.468 -5.126 -5.353 1.00 94.62 155 SER A C 1
ATOM 1281 O O . SER A 1 155 ? -8.393 -5.407 -5.876 1.00 94.62 155 SER A O 1
ATOM 1283 N N . ILE A 1 156 ? -9.579 -4.385 -4.256 1.00 97.44 156 ILE A N 1
ATOM 1284 C CA . ILE A 1 156 ? -8.506 -4.068 -3.310 1.00 97.44 156 ILE A CA 1
ATOM 1285 C C . ILE A 1 156 ? -8.953 -4.599 -1.949 1.00 97.44 156 ILE A C 1
ATOM 1287 O O . ILE A 1 156 ? -10.152 -4.781 -1.729 1.00 97.44 156 ILE A O 1
ATOM 1291 N N . TYR A 1 157 ? -8.011 -4.899 -1.060 1.00 97.62 157 TYR A N 1
ATOM 1292 C CA . TYR A 1 157 ? -8.348 -5.361 0.283 1.00 97.62 157 TYR A CA 1
ATOM 1293 C C . TYR A 1 157 ? -9.066 -4.246 1.068 1.00 97.62 157 TYR A C 1
ATOM 1295 O O . TYR A 1 157 ? -8.504 -3.153 1.188 1.00 97.62 157 TYR A O 1
ATOM 1303 N N . PRO A 1 158 ? -10.278 -4.495 1.609 1.00 97.00 158 PRO A N 1
ATOM 1304 C CA . PRO A 1 158 ? -11.085 -3.460 2.258 1.00 97.00 158 PRO A CA 1
ATOM 1305 C C . PRO A 1 158 ? -10.377 -2.728 3.400 1.00 97.00 158 PRO A C 1
ATOM 1307 O O . PRO A 1 158 ? -10.489 -1.508 3.490 1.00 97.00 158 PRO A O 1
ATOM 1310 N N . CYS A 1 159 ? -9.577 -3.435 4.206 1.00 98.06 159 CYS A N 1
ATOM 1311 C CA . CYS A 1 159 ? -8.841 -2.835 5.321 1.00 98.06 159 CYS A CA 1
ATOM 1312 C C . CYS A 1 159 ? -7.918 -1.687 4.880 1.00 98.06 159 CYS A C 1
ATOM 1314 O O . CYS A 1 159 ? -7.813 -0.692 5.588 1.00 98.06 159 CYS A O 1
ATOM 1316 N N . LEU A 1 160 ? -7.317 -1.753 3.683 1.00 98.69 160 LEU A N 1
ATOM 1317 C CA . LEU A 1 160 ? -6.499 -0.652 3.163 1.00 98.69 160 LEU A CA 1
ATOM 1318 C C . LEU A 1 160 ? -7.352 0.594 2.899 1.00 98.69 160 LEU A C 1
ATOM 1320 O O . LEU A 1 160 ? -6.956 1.698 3.253 1.00 98.69 160 LEU A O 1
ATOM 1324 N N . LEU A 1 161 ? -8.538 0.432 2.308 1.00 98.44 161 LEU A N 1
ATOM 1325 C CA . LEU A 1 161 ? -9.452 1.552 2.068 1.00 98.44 161 LEU A CA 1
ATOM 1326 C C . LEU A 1 161 ? -9.967 2.145 3.380 1.00 98.44 161 LEU A C 1
ATOM 1328 O O . LEU A 1 161 ? -10.100 3.360 3.487 1.00 98.44 161 LEU A O 1
ATOM 1332 N N . GLU A 1 162 ? -10.269 1.302 4.360 1.00 98.31 162 GLU A N 1
ATOM 1333 C CA . GLU A 1 162 ? -10.787 1.728 5.659 1.00 98.31 162 GLU A CA 1
ATOM 1334 C C . GLU A 1 162 ? -9.747 2.503 6.457 1.00 98.31 162 GLU A C 1
ATOM 1336 O O . GLU A 1 162 ? -10.047 3.609 6.896 1.00 98.31 162 GLU A O 1
ATOM 1341 N N . ILE A 1 163 ? -8.519 1.985 6.564 1.00 98.62 163 ILE A N 1
ATOM 1342 C CA . ILE A 1 163 ? -7.425 2.667 7.265 1.00 98.62 163 ILE A CA 1
ATOM 1343 C C . ILE A 1 163 ? -7.142 4.019 6.610 1.00 98.62 163 ILE A C 1
ATOM 1345 O O . ILE A 1 163 ? -7.121 5.035 7.296 1.00 98.62 163 ILE A O 1
ATOM 1349 N N . LEU A 1 164 ? -6.957 4.071 5.286 1.00 98.75 164 LEU A N 1
ATOM 1350 C CA . LEU A 1 164 ? -6.607 5.331 4.623 1.00 98.75 164 LEU A CA 1
ATOM 1351 C C . LEU A 1 164 ? -7.732 6.371 4.717 1.00 98.75 164 LEU A C 1
ATOM 1353 O O . LEU A 1 164 ? -7.454 7.552 4.903 1.00 98.75 164 LEU A O 1
ATOM 1357 N N . ASN A 1 165 ? -8.999 5.953 4.636 1.00 98.38 165 ASN A N 1
ATOM 1358 C CA . ASN A 1 165 ? -10.121 6.871 4.831 1.00 98.38 165 ASN A CA 1
ATOM 1359 C C . ASN A 1 165 ? -10.262 7.329 6.284 1.00 98.38 165 ASN A C 1
ATOM 1361 O O . ASN A 1 165 ? -10.542 8.504 6.499 1.00 98.38 165 ASN A O 1
ATOM 1365 N N . PHE A 1 166 ? -10.024 6.447 7.260 1.00 98.25 166 PHE A N 1
ATOM 1366 C CA . PHE A 1 166 ? -9.960 6.826 8.672 1.00 98.25 166 PHE A CA 1
ATOM 1367 C C . PHE A 1 166 ? -8.874 7.879 8.905 1.00 98.25 166 PHE A C 1
ATOM 1369 O O . PHE A 1 166 ? -9.116 8.864 9.594 1.00 98.25 166 PHE A O 1
ATOM 1376 N N . LEU A 1 167 ? -7.699 7.723 8.285 1.00 98.38 167 LEU A N 1
ATOM 1377 C CA . LEU A 1 167 ? -6.632 8.719 8.375 1.00 98.38 167 LEU A CA 1
ATOM 1378 C C . LEU A 1 167 ? -7.062 10.073 7.796 1.00 98.38 167 LEU A C 1
ATOM 1380 O O . LEU A 1 167 ? -6.837 11.088 8.449 1.00 98.38 167 LEU A O 1
ATOM 1384 N N . GLN A 1 168 ? -7.713 10.110 6.626 1.00 97.69 168 GLN A N 1
ATOM 1385 C CA . GLN A 1 168 ? -8.232 11.372 6.073 1.00 97.69 168 GLN A CA 1
ATOM 1386 C C . GLN A 1 168 ? -9.290 12.013 6.973 1.00 97.69 168 GLN A C 1
ATOM 1388 O O . GLN A 1 168 ? -9.285 13.223 7.152 1.00 97.69 168 GLN A O 1
ATOM 1393 N N . GLU A 1 169 ? -10.189 11.214 7.548 1.00 96.81 169 GLU A N 1
ATOM 1394 C CA . GLU A 1 169 ? -11.231 11.706 8.452 1.00 96.81 169 GLU A CA 1
ATOM 1395 C C . GLU A 1 169 ? -10.639 12.258 9.753 1.00 96.81 169 GLU A C 1
ATOM 1397 O O . GLU A 1 169 ? -11.017 13.337 10.190 1.00 96.81 169 GLU A O 1
ATOM 1402 N N . LYS A 1 170 ? -9.674 11.551 10.350 1.00 97.50 170 LYS A N 1
ATOM 1403 C CA . LYS A 1 170 ? -9.074 11.927 11.636 1.00 97.50 170 LYS A CA 1
ATOM 1404 C C . LYS A 1 170 ? -8.137 13.129 11.530 1.00 97.50 170 LYS A C 1
ATOM 1406 O O . LYS A 1 170 ? -7.961 13.846 12.509 1.00 97.50 170 LYS A O 1
ATOM 1411 N N . THR A 1 171 ? -7.500 13.312 10.373 1.00 97.12 171 THR A N 1
ATOM 1412 C CA . THR A 1 171 ? -6.516 14.383 10.147 1.00 97.12 171 THR A CA 1
ATOM 1413 C C . THR A 1 171 ? -7.075 15.566 9.368 1.00 97.12 171 THR A C 1
ATOM 1415 O O . THR A 1 171 ? -6.406 16.593 9.302 1.00 97.12 171 THR A O 1
ATOM 1418 N N . GLU A 1 172 ? -8.247 15.410 8.742 1.00 96.56 172 GLU A N 1
ATOM 1419 C CA . GLU A 1 172 ? -8.832 16.357 7.778 1.00 96.56 172 GLU A CA 1
ATOM 1420 C C . GLU A 1 172 ? -7.873 16.718 6.627 1.00 96.56 172 GLU A C 1
ATOM 1422 O O . GLU A 1 172 ? -8.016 17.739 5.956 1.00 96.56 172 GLU A O 1
ATOM 1427 N N . LYS A 1 173 ? -6.879 15.858 6.374 1.00 97.06 173 LYS A N 1
ATOM 1428 C CA . LYS A 1 173 ? -5.835 16.047 5.368 1.00 97.06 173 LYS A CA 1
ATOM 1429 C C . LYS A 1 173 ? -5.924 14.978 4.295 1.00 97.06 173 LYS A C 1
ATOM 1431 O O . LYS A 1 173 ? -6.393 13.858 4.505 1.00 97.06 173 LYS A O 1
ATOM 1436 N N . LYS A 1 174 ? -5.427 15.328 3.114 1.00 97.75 174 LYS A N 1
ATOM 1437 C CA . LYS A 1 174 ? -5.385 14.428 1.969 1.00 97.75 174 LYS A CA 1
ATOM 1438 C C . LYS A 1 174 ? -4.308 13.367 2.154 1.00 97.75 174 LYS A C 1
ATOM 1440 O O . LYS A 1 174 ? -3.139 13.673 2.381 1.00 97.75 174 LYS A O 1
ATOM 1445 N N . VAL A 1 175 ? -4.702 12.111 1.988 1.00 98.38 175 VAL A N 1
ATOM 1446 C CA . VAL A 1 175 ? -3.776 10.982 1.918 1.00 98.38 175 VAL A CA 1
ATOM 1447 C C . VAL A 1 175 ? -3.334 10.817 0.463 1.00 98.38 175 VAL A C 1
ATOM 1449 O O . VAL A 1 175 ? -4.149 10.613 -0.439 1.00 98.38 175 VAL A O 1
ATOM 1452 N N . VAL A 1 176 ? -2.028 10.886 0.219 1.00 97.94 176 VAL A N 1
ATOM 1453 C CA . VAL A 1 176 ? -1.428 10.708 -1.105 1.00 97.94 176 VAL A CA 1
ATOM 1454 C C . VAL A 1 176 ? -0.858 9.304 -1.212 1.00 97.94 176 VAL A C 1
ATOM 1456 O O . VAL A 1 176 ? 0.210 9.002 -0.685 1.00 97.94 176 VAL A O 1
ATOM 1459 N N . ILE A 1 177 ? -1.566 8.440 -1.939 1.00 98.38 177 ILE A N 1
ATOM 1460 C CA . ILE A 1 177 ? -1.072 7.110 -2.306 1.00 98.38 177 ILE A CA 1
ATOM 1461 C C . ILE A 1 177 ? 0.011 7.287 -3.366 1.00 98.38 177 ILE A C 1
ATOM 1463 O O . ILE A 1 177 ? -0.281 7.741 -4.473 1.00 98.38 177 ILE A O 1
ATOM 1467 N N . THR A 1 178 ? 1.251 6.916 -3.060 1.00 97.19 178 THR A N 1
ATOM 1468 C CA . THR A 1 178 ? 2.382 6.937 -3.998 1.00 97.19 178 THR A CA 1
ATOM 1469 C C . THR A 1 178 ? 2.407 5.664 -4.833 1.00 97.19 178 THR A C 1
ATOM 1471 O O . THR A 1 178 ? 2.512 5.761 -6.055 1.00 97.19 178 THR A O 1
ATOM 1474 N N . SER A 1 179 ? 2.133 4.508 -4.225 1.00 97.56 179 SER A N 1
ATOM 1475 C CA . SER A 1 179 ? 2.017 3.222 -4.917 1.00 97.56 179 SER A CA 1
ATOM 1476 C C . SER A 1 179 ? 0.828 2.403 -4.418 1.00 97.56 179 SER A C 1
ATOM 1478 O O . SER A 1 179 ? 0.668 2.192 -3.220 1.00 97.56 179 SER A O 1
ATOM 1480 N N . GLY A 1 180 ? 0.011 1.906 -5.349 1.00 97.56 180 GLY A N 1
ATOM 1481 C CA . GLY A 1 180 ? -1.108 0.996 -5.089 1.00 97.56 180 GLY A CA 1
ATOM 1482 C C . GLY A 1 180 ? -0.880 -0.362 -5.751 1.00 97.56 180 GLY A C 1
ATOM 1483 O O . GLY A 1 180 ? 0.127 -1.020 -5.531 1.00 97.56 180 GLY A O 1
ATOM 1484 N N . HIS A 1 181 ? -1.797 -0.810 -6.598 1.00 97.38 181 HIS A N 1
ATOM 1485 C CA . HIS A 1 181 ? -1.585 -1.988 -7.427 1.00 97.38 181 HIS A CA 1
ATOM 1486 C C . HIS A 1 181 ? -0.482 -1.760 -8.471 1.00 97.38 181 HIS A C 1
ATOM 1488 O O . HIS A 1 181 ? -0.533 -0.802 -9.240 1.00 97.38 181 HIS A O 1
ATOM 1494 N N . ARG A 1 182 ? 0.459 -2.703 -8.579 1.00 96.06 182 ARG A N 1
ATOM 1495 C CA . ARG A 1 182 ? 1.439 -2.772 -9.675 1.00 96.06 182 ARG A CA 1
ATOM 1496 C C . ARG A 1 182 ? 1.175 -4.019 -10.512 1.00 96.06 182 ARG A C 1
ATOM 1498 O O . ARG A 1 182 ? 1.171 -5.117 -9.970 1.00 96.06 182 ARG A O 1
ATOM 1505 N N . CYS A 1 183 ? 1.009 -3.910 -11.829 1.00 95.25 183 CYS A N 1
ATOM 1506 C CA . CYS A 1 183 ? 1.032 -5.123 -12.655 1.00 95.25 183 CYS A CA 1
ATOM 1507 C C . CYS A 1 183 ? 2.461 -5.704 -12.700 1.00 95.25 183 CYS A C 1
ATOM 1509 O O . CYS A 1 183 ? 3.414 -4.973 -12.436 1.00 95.25 183 CYS A O 1
ATOM 1511 N N . PRO A 1 184 ? 2.669 -6.978 -13.084 1.00 94.25 184 PRO A N 1
ATOM 1512 C CA . PRO A 1 184 ? 4.007 -7.572 -13.133 1.00 94.25 184 PRO A CA 1
ATOM 1513 C C . PRO A 1 184 ? 5.018 -6.790 -13.983 1.00 94.25 184 PRO A C 1
ATOM 1515 O O . PRO A 1 184 ? 6.195 -6.729 -13.627 1.00 94.25 184 PRO A O 1
ATOM 1518 N N . ALA A 1 185 ? 4.572 -6.176 -15.086 1.00 94.12 185 ALA A N 1
ATOM 1519 C CA . ALA A 1 185 ? 5.437 -5.354 -15.931 1.00 94.12 185 ALA A CA 1
ATOM 1520 C C . ALA A 1 185 ? 5.891 -4.086 -15.192 1.00 94.12 185 ALA A C 1
ATOM 1522 O O . ALA A 1 185 ? 7.091 -3.852 -15.078 1.00 94.12 185 ALA A O 1
ATOM 1523 N N . HIS A 1 186 ? 4.947 -3.340 -14.612 1.00 95.75 186 HIS A N 1
ATOM 1524 C CA . HIS A 1 186 ? 5.236 -2.140 -13.826 1.00 95.75 186 HIS A CA 1
ATOM 1525 C C . HIS A 1 186 ? 6.061 -2.450 -12.575 1.00 95.75 186 HIS A C 1
ATOM 1527 O O . HIS A 1 186 ? 7.033 -1.768 -12.291 1.00 95.75 186 HIS A O 1
ATOM 1533 N N . ASN A 1 187 ? 5.755 -3.542 -11.871 1.00 95.50 187 ASN A N 1
ATOM 1534 C CA . ASN A 1 187 ? 6.528 -3.985 -10.714 1.00 95.50 187 ASN A CA 1
ATOM 1535 C C . ASN A 1 187 ? 7.999 -4.234 -11.079 1.00 95.50 187 ASN A C 1
ATOM 1537 O O . ASN A 1 187 ? 8.891 -3.716 -10.419 1.00 95.50 187 ASN A O 1
ATOM 1541 N N . SER A 1 188 ? 8.247 -4.965 -12.174 1.00 93.88 188 SER A N 1
ATOM 1542 C CA . SER A 1 188 ? 9.609 -5.220 -12.673 1.00 93.88 188 SER A CA 1
ATOM 1543 C C . SER A 1 188 ? 10.312 -3.945 -13.144 1.00 93.88 188 SER A C 1
ATOM 1545 O O . SER A 1 188 ? 11.534 -3.845 -13.072 1.00 93.88 188 SER A O 1
ATOM 1547 N N . TYR A 1 189 ? 9.548 -2.983 -13.662 1.00 94.81 189 TYR A N 1
ATOM 1548 C CA . TYR A 1 189 ? 10.050 -1.681 -14.076 1.00 94.81 189 TYR A CA 1
ATOM 1549 C C . TYR A 1 189 ? 10.443 -0.804 -12.872 1.00 94.81 189 TYR A C 1
ATOM 1551 O O . TYR A 1 189 ? 11.500 -0.168 -12.908 1.00 94.81 189 TYR A O 1
ATOM 1559 N N . CYS A 1 190 ? 9.630 -0.793 -11.810 1.00 93.12 190 CYS A N 1
ATOM 1560 C CA . CYS A 1 190 ? 9.877 -0.025 -10.590 1.00 93.12 190 CYS A CA 1
ATOM 1561 C C . CYS A 1 190 ? 11.094 -0.545 -9.828 1.00 93.12 190 CYS A C 1
ATOM 1563 O O . CYS A 1 190 ? 11.940 0.260 -9.437 1.00 93.12 190 CYS A O 1
ATOM 1565 N N . ASP A 1 191 ? 11.203 -1.866 -9.667 1.00 89.75 191 ASP A N 1
ATOM 1566 C CA . ASP A 1 191 ? 12.395 -2.522 -9.140 1.00 89.75 191 ASP A CA 1
ATOM 1567 C C . ASP A 1 191 ? 12.504 -3.977 -9.664 1.00 89.75 191 ASP A C 1
ATOM 1569 O O . ASP A 1 191 ? 11.698 -4.843 -9.311 1.00 89.75 191 ASP A O 1
ATOM 1573 N N . PRO A 1 192 ? 13.512 -4.287 -10.501 1.00 86.31 192 PRO A N 1
ATOM 1574 C CA . PRO A 1 192 ? 13.734 -5.632 -11.031 1.00 86.31 192 PRO A CA 1
ATOM 1575 C C . PRO A 1 192 ? 14.470 -6.570 -10.052 1.00 86.31 192 PRO A C 1
ATOM 1577 O O . PRO A 1 192 ? 14.832 -7.697 -10.429 1.00 86.31 192 PRO A O 1
ATOM 1580 N N . SER A 1 193 ? 14.762 -6.127 -8.825 1.00 85.19 193 SER A N 1
ATOM 1581 C CA . SER A 1 193 ? 15.450 -6.932 -7.821 1.00 85.19 193 SER A CA 1
ATOM 1582 C C . SER A 1 193 ? 14.634 -8.182 -7.442 1.00 85.19 193 SER A C 1
ATOM 1584 O O . SER A 1 193 ? 13.402 -8.166 -7.460 1.00 85.19 193 SER A O 1
ATOM 1586 N N . PRO A 1 194 ? 15.289 -9.302 -7.073 1.00 78.81 194 PRO A N 1
ATOM 1587 C CA . PRO A 1 194 ? 14.575 -10.497 -6.618 1.00 78.81 194 PRO A CA 1
ATOM 1588 C C . PRO A 1 194 ? 13.700 -10.266 -5.378 1.00 78.81 194 PRO A C 1
ATOM 1590 O O . PRO A 1 194 ? 12.777 -11.042 -5.144 1.00 78.81 194 PRO A O 1
ATOM 1593 N N . TYR A 1 195 ? 13.987 -9.225 -4.588 1.00 75.25 195 TYR A N 1
ATOM 1594 C CA . TYR A 1 195 ? 13.219 -8.875 -3.394 1.00 75.25 195 TYR A CA 1
ATOM 1595 C C . TYR A 1 195 ? 11.789 -8.442 -3.748 1.00 75.25 195 TYR A C 1
ATOM 1597 O O . TYR A 1 195 ? 10.844 -8.816 -3.056 1.00 75.25 195 TYR A O 1
ATOM 1605 N N . GLU A 1 196 ? 11.614 -7.752 -4.875 1.00 81.75 196 GLU A N 1
ATOM 1606 C CA . GLU A 1 196 ? 10.323 -7.202 -5.304 1.00 81.75 196 GLU A CA 1
ATOM 1607 C C . GLU A 1 196 ? 9.484 -8.180 -6.135 1.00 81.75 196 GLU A C 1
ATOM 1609 O O . GLU A 1 196 ? 8.302 -7.943 -6.389 1.00 81.75 196 GLU A O 1
ATOM 1614 N N . TRP A 1 197 ? 10.024 -9.353 -6.485 1.00 80.62 197 TRP A N 1
ATOM 1615 C CA . TRP A 1 197 ? 9.231 -10.436 -7.088 1.00 80.62 197 TRP A CA 1
ATOM 1616 C C . TRP A 1 197 ? 8.141 -10.953 -6.136 1.00 80.62 197 TRP A C 1
ATOM 1618 O O . TRP A 1 197 ? 7.175 -11.576 -6.577 1.00 80.62 197 TRP A O 1
ATOM 1628 N N . GLY A 1 198 ? 8.307 -10.692 -4.836 1.00 84.81 198 GLY A N 1
ATOM 1629 C CA . GLY A 1 198 ? 7.371 -11.004 -3.761 1.00 84.81 198 GLY A CA 1
ATOM 1630 C C . GLY A 1 198 ? 6.361 -9.896 -3.431 1.00 84.81 198 GLY A C 1
ATOM 1631 O O . GLY A 1 198 ? 5.623 -10.054 -2.458 1.00 84.81 198 GLY A O 1
ATOM 1632 N N . SER A 1 199 ? 6.340 -8.788 -4.183 1.00 93.75 199 SER A N 1
ATOM 1633 C CA . SER A 1 199 ? 5.585 -7.583 -3.822 1.00 93.75 199 SER A CA 1
ATOM 1634 C C . SER A 1 199 ? 4.075 -7.818 -3.755 1.00 93.75 199 SER A C 1
ATOM 1636 O O . SER A 1 199 ? 3.455 -8.353 -4.684 1.00 93.75 199 SER A O 1
ATOM 1638 N N . LYS A 1 200 ? 3.450 -7.382 -2.657 1.00 97.19 200 LYS A N 1
ATOM 1639 C CA . LYS A 1 200 ? 2.006 -7.527 -2.446 1.00 97.19 200 LYS A CA 1
ATOM 1640 C C . LYS A 1 200 ? 1.203 -6.453 -3.173 1.00 97.19 200 LYS A C 1
ATOM 1642 O O . LYS A 1 200 ? -0.007 -6.633 -3.356 1.00 97.19 200 LYS A O 1
ATOM 1647 N N . HIS A 1 201 ? 1.865 -5.430 -3.716 1.00 97.38 201 HIS A N 1
ATOM 1648 C CA . HIS A 1 201 ? 1.265 -4.500 -4.672 1.00 97.38 201 HIS A CA 1
ATOM 1649 C C . HIS A 1 201 ? 0.676 -5.242 -5.883 1.00 97.38 201 HIS A C 1
ATOM 1651 O O . HIS A 1 201 ? -0.384 -4.874 -6.395 1.00 97.38 201 HIS A O 1
ATOM 1657 N N . MET A 1 202 ? 1.287 -6.353 -6.311 1.00 96.56 202 MET A N 1
ATOM 1658 C CA . MET A 1 202 ? 0.789 -7.130 -7.454 1.00 96.56 202 MET A CA 1
ATOM 1659 C C . MET A 1 202 ? -0.583 -7.769 -7.245 1.00 96.56 202 MET A C 1
ATOM 1661 O O . MET A 1 202 ? -1.272 -8.056 -8.218 1.00 96.56 202 MET A O 1
ATOM 1665 N N . ILE A 1 203 ? -1.008 -7.946 -5.995 1.00 96.88 203 ILE A N 1
ATOM 1666 C CA . ILE A 1 203 ? -2.323 -8.501 -5.644 1.00 96.88 203 ILE A CA 1
ATOM 1667 C C . ILE A 1 203 ? -3.211 -7.484 -4.921 1.00 96.88 203 ILE A C 1
ATOM 1669 O O . ILE A 1 203 ? -4.215 -7.865 -4.324 1.00 96.88 203 ILE A O 1
ATOM 1673 N N . GLY A 1 204 ? -2.842 -6.196 -4.953 1.00 97.19 204 GLY A N 1
ATOM 1674 C CA . GLY A 1 204 ? -3.621 -5.122 -4.330 1.00 97.19 204 GLY A CA 1
ATOM 1675 C C . GLY A 1 204 ? -3.669 -5.215 -2.803 1.00 97.19 204 GLY A C 1
ATOM 1676 O O . GLY A 1 204 ? -4.597 -4.695 -2.188 1.00 97.19 204 GLY A O 1
ATOM 1677 N N . ALA A 1 205 ? -2.701 -5.915 -2.205 1.00 98.25 205 ALA A N 1
ATOM 1678 C CA . ALA A 1 205 ? -2.583 -6.164 -0.770 1.00 98.25 205 ALA A CA 1
ATOM 1679 C C . ALA A 1 205 ? -1.478 -5.313 -0.124 1.00 98.25 205 ALA A C 1
ATOM 1681 O O . ALA A 1 205 ? -0.972 -5.668 0.940 1.00 98.25 205 ALA A O 1
ATOM 1682 N N . GLU A 1 206 ? -1.059 -4.240 -0.791 1.00 98.31 206 GLU A N 1
ATOM 1683 C CA . GLU A 1 206 ? -0.024 -3.327 -0.322 1.00 98.31 206 GLU A CA 1
ATOM 1684 C C . GLU A 1 206 ? -0.272 -1.916 -0.848 1.00 98.31 206 GLU A C 1
ATOM 1686 O O . GLU A 1 206 ? -0.793 -1.747 -1.957 1.00 98.31 206 GLU A O 1
ATOM 1691 N N . VAL A 1 207 ? 0.092 -0.921 -0.044 1.00 98.69 207 VAL A N 1
ATOM 1692 C CA . VAL A 1 207 ? 0.011 0.494 -0.400 1.00 98.69 207 VAL A CA 1
ATOM 1693 C C . VAL A 1 207 ? 1.155 1.273 0.231 1.00 98.69 207 VAL A C 1
ATOM 1695 O O . VAL A 1 207 ? 1.438 1.082 1.411 1.00 98.69 207 VAL A O 1
ATOM 1698 N N . ASP A 1 208 ? 1.754 2.166 -0.552 1.00 98.50 208 ASP A N 1
ATOM 1699 C CA . ASP A 1 208 ? 2.706 3.176 -0.095 1.00 98.50 208 ASP A CA 1
ATOM 1700 C C . ASP A 1 208 ? 2.013 4.540 -0.132 1.00 98.50 208 ASP A C 1
ATOM 1702 O O . ASP A 1 208 ? 1.354 4.873 -1.126 1.00 98.50 208 ASP A O 1
ATOM 1706 N N . PHE A 1 209 ? 2.127 5.328 0.937 1.00 98.62 209 PHE A N 1
ATOM 1707 C CA . PHE A 1 209 ? 1.462 6.627 1.031 1.00 98.62 209 PHE A CA 1
ATOM 1708 C C . PHE A 1 209 ? 2.101 7.574 2.056 1.00 98.62 209 PHE A C 1
ATOM 1710 O O . PHE A 1 209 ? 2.849 7.164 2.944 1.00 98.62 209 PHE A O 1
ATOM 1717 N N . TYR A 1 210 ? 1.733 8.849 1.963 1.00 98.44 210 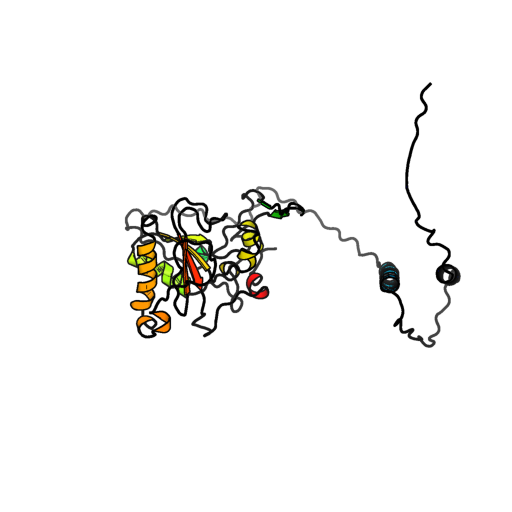TYR A N 1
ATOM 1718 C CA . TYR A 1 210 ? 1.956 9.869 2.990 1.00 98.44 210 TYR A CA 1
ATOM 1719 C C . TYR A 1 210 ? 0.706 10.754 3.129 1.00 98.44 210 TYR A C 1
ATOM 1721 O O . TYR A 1 210 ? -0.249 10.601 2.365 1.00 98.44 210 TYR A O 1
ATOM 1729 N N . ILE A 1 211 ? 0.684 11.657 4.110 1.00 98.31 211 ILE A N 1
ATOM 1730 C CA . ILE A 1 211 ? -0.419 12.606 4.326 1.00 98.31 211 ILE A CA 1
ATOM 1731 C C . ILE A 1 211 ? 0.099 14.021 4.069 1.00 98.31 211 ILE A C 1
ATOM 1733 O O . ILE A 1 211 ? 1.116 14.405 4.646 1.00 98.31 211 ILE A O 1
ATOM 1737 N N . GLU A 1 212 ? -0.594 14.777 3.213 1.00 97.00 212 GLU A N 1
ATOM 1738 C CA . GLU A 1 212 ? -0.234 16.163 2.891 1.00 97.00 212 GLU A CA 1
ATOM 1739 C C . GLU A 1 212 ? -0.247 17.035 4.160 1.00 97.00 212 GLU A C 1
ATOM 1741 O O . GLU A 1 212 ? -1.243 17.125 4.886 1.00 97.00 212 GLU A O 1
ATOM 1746 N N . GLY A 1 213 ? 0.881 17.682 4.444 1.00 97.31 213 GLY A N 1
ATOM 1747 C CA . GLY A 1 213 ? 1.093 18.487 5.645 1.00 97.31 213 GLY A CA 1
ATOM 1748 C C . GLY A 1 213 ? 1.338 17.680 6.927 1.00 97.31 213 GLY A C 1
ATOM 1749 O O . GLY A 1 213 ? 1.121 18.228 8.010 1.00 97.31 213 GLY A O 1
ATOM 1750 N N . MET A 1 214 ? 1.706 16.399 6.831 1.00 98.00 214 MET A N 1
ATOM 1751 C CA . MET A 1 214 ? 2.243 15.576 7.933 1.00 98.00 214 MET A CA 1
ATOM 1752 C C . MET A 1 214 ? 3.484 14.778 7.496 1.00 98.00 214 MET A C 1
ATOM 1754 O O . MET A 1 214 ? 3.821 13.754 8.090 1.00 98.00 214 MET A O 1
ATOM 1758 N N . GLU A 1 215 ? 4.171 15.230 6.448 1.00 97.31 215 GLU A N 1
ATOM 1759 C CA . GLU A 1 215 ? 5.338 14.570 5.860 1.00 97.31 215 GLU A CA 1
ATOM 1760 C C . GLU A 1 215 ? 6.479 14.388 6.874 1.00 97.31 215 GLU A C 1
ATOM 1762 O O . GLU A 1 215 ? 7.147 13.356 6.875 1.00 97.31 215 GLU A O 1
ATOM 1767 N N . GLU A 1 216 ? 6.648 15.357 7.777 1.00 96.75 216 GLU A N 1
ATOM 1768 C CA . GLU A 1 216 ? 7.692 15.374 8.813 1.00 96.75 216 GLU A CA 1
ATOM 1769 C C . GLU A 1 216 ? 7.261 14.716 10.140 1.00 96.75 216 GLU A C 1
ATOM 1771 O O . GLU A 1 216 ? 8.067 14.608 11.063 1.00 96.75 216 GLU A O 1
ATOM 1776 N N . SER A 1 217 ? 6.017 14.223 10.231 1.00 97.12 217 SER A N 1
ATOM 1777 C CA . SER A 1 217 ? 5.462 13.572 11.432 1.00 97.12 217 SER A CA 1
ATOM 1778 C C . SER A 1 217 ? 4.962 12.142 11.166 1.00 97.12 217 SER A C 1
ATOM 1780 O O . SER A 1 217 ? 3.852 11.776 11.566 1.00 97.12 217 SER A O 1
ATOM 1782 N N . PRO A 1 218 ? 5.735 11.263 10.503 1.00 96.38 218 PRO A N 1
ATOM 1783 C CA . PRO A 1 218 ? 5.205 9.976 10.067 1.00 96.38 218 PRO A CA 1
ATOM 1784 C C . PRO A 1 218 ? 4.966 8.985 11.228 1.00 96.38 218 PRO A C 1
ATOM 1786 O O . PRO A 1 218 ? 4.181 8.047 11.087 1.00 96.38 218 PRO A O 1
ATOM 1789 N N . GLN A 1 219 ? 5.585 9.192 12.397 1.00 97.31 219 GLN A N 1
ATOM 1790 C CA . GLN A 1 219 ? 5.300 8.427 13.619 1.00 97.31 219 GLN A CA 1
ATOM 1791 C C . GLN A 1 219 ? 3.911 8.738 14.193 1.00 97.31 219 GLN A C 1
ATOM 1793 O O . GLN A 1 219 ? 3.274 7.852 14.766 1.00 97.31 219 GLN A O 1
ATOM 1798 N N . GLU A 1 220 ? 3.415 9.965 14.020 1.00 98.31 220 GLU A N 1
ATOM 1799 C CA . GLU A 1 220 ? 2.037 10.306 14.386 1.00 98.31 220 GLU A CA 1
ATOM 1800 C C . GLU A 1 220 ? 1.060 9.559 13.478 1.00 98.31 220 GLU A C 1
ATOM 1802 O O . GLU A 1 220 ? 0.122 8.936 13.967 1.00 98.31 220 GLU A O 1
ATOM 1807 N N . VAL A 1 221 ? 1.338 9.509 12.170 1.00 98.44 221 VAL A N 1
ATOM 1808 C CA . VAL A 1 221 ? 0.529 8.736 11.215 1.00 98.44 221 VAL A CA 1
ATOM 1809 C C . VAL A 1 221 ? 0.525 7.246 11.568 1.00 98.44 221 VAL A C 1
ATOM 1811 O O . VAL A 1 221 ? -0.532 6.618 11.565 1.00 98.44 221 VAL A O 1
ATOM 1814 N N . LEU A 1 222 ? 1.678 6.678 11.939 1.00 98.31 222 LEU A N 1
ATOM 1815 C CA . LEU A 1 222 ? 1.755 5.304 12.443 1.00 98.31 222 LEU A CA 1
ATOM 1816 C C . LEU A 1 222 ? 0.879 5.104 13.688 1.00 98.31 222 LEU A C 1
ATOM 1818 O O . LEU A 1 222 ? 0.152 4.117 13.771 1.00 98.31 222 LEU A O 1
ATOM 1822 N N . SER A 1 223 ? 0.908 6.052 14.624 1.00 98.44 223 SER A N 1
ATOM 1823 C CA . SER A 1 223 ? 0.100 5.994 15.847 1.00 98.44 223 SER A CA 1
ATOM 1824 C C . SER A 1 223 ? -1.402 6.056 15.546 1.00 98.44 223 SER A C 1
ATOM 1826 O O . SER A 1 223 ? -2.179 5.344 16.174 1.00 98.44 223 SER A O 1
ATOM 1828 N N . LEU A 1 224 ? -1.814 6.835 14.540 1.00 98.69 224 LEU A N 1
ATOM 1829 C CA . LEU A 1 224 ? -3.200 6.875 14.064 1.00 98.69 224 LEU A CA 1
ATOM 1830 C C . LEU A 1 224 ? -3.639 5.549 13.419 1.00 98.69 224 LEU A C 1
ATOM 1832 O O . LEU A 1 224 ? -4.777 5.122 13.595 1.00 98.69 224 LEU A O 1
ATOM 1836 N N . ILE A 1 225 ? -2.746 4.856 12.702 1.00 98.62 225 ILE A N 1
ATOM 1837 C CA . ILE A 1 225 ? -3.043 3.508 12.185 1.00 98.62 225 ILE A CA 1
ATOM 1838 C C . ILE A 1 225 ? -3.264 2.528 13.343 1.00 98.62 225 ILE A C 1
ATOM 1840 O O . ILE A 1 225 ? -4.176 1.706 13.290 1.00 98.62 225 ILE A O 1
ATOM 1844 N N . GLU A 1 226 ? -2.444 2.596 14.393 1.00 98.44 226 GLU A N 1
ATOM 1845 C CA . GLU A 1 226 ? -2.632 1.755 15.579 1.00 98.44 226 GLU A CA 1
ATOM 1846 C C . GLU A 1 226 ? -3.949 2.090 16.294 1.00 98.44 226 GLU A C 1
ATOM 1848 O O . GLU A 1 226 ? -4.687 1.178 16.675 1.00 98.44 226 GLU A O 1
ATOM 1853 N N . SER A 1 227 ? -4.291 3.380 16.400 1.00 98.38 227 SER A N 1
ATOM 1854 C CA . SER A 1 227 ? -5.525 3.830 17.045 1.00 98.38 227 SER A CA 1
ATOM 1855 C C . SER A 1 227 ? -6.778 3.383 16.289 1.00 98.38 227 SER A C 1
ATOM 1857 O O . SER A 1 227 ? -7.748 2.990 16.931 1.00 98.38 227 SER A O 1
ATOM 1859 N N . TYR A 1 228 ? -6.748 3.306 14.952 1.00 98.50 228 TYR A N 1
ATOM 1860 C CA . TYR A 1 228 ? -7.845 2.731 14.161 1.00 98.50 228 TYR A CA 1
ATOM 1861 C C . TYR A 1 228 ? -8.254 1.342 14.677 1.00 98.50 228 TYR A C 1
ATOM 1863 O O . TYR A 1 228 ? -9.435 1.093 14.918 1.00 98.50 228 TYR A O 1
ATOM 1871 N N . TYR A 1 229 ? -7.290 0.451 14.921 1.00 98.38 229 TYR A N 1
ATOM 1872 C CA . TYR A 1 229 ? -7.568 -0.901 15.419 1.00 98.38 229 TYR A CA 1
ATOM 1873 C C . TYR A 1 229 ? -7.946 -0.953 16.903 1.00 98.38 229 TYR A C 1
ATOM 1875 O O . TYR A 1 229 ? -8.571 -1.919 17.340 1.00 98.38 229 TYR A O 1
ATOM 1883 N N . GLN A 1 230 ? -7.544 0.045 17.685 1.00 97.69 230 GLN A N 1
ATOM 1884 C CA . GLN A 1 230 ? -7.842 0.129 19.116 1.00 97.69 230 GLN A CA 1
ATOM 1885 C C . GLN A 1 230 ? -9.204 0.774 19.392 1.00 97.69 230 GLN A C 1
ATOM 1887 O O . GLN A 1 230 ? -9.838 0.440 20.388 1.00 97.69 230 GLN A O 1
ATOM 1892 N N . GLU A 1 231 ? -9.660 1.665 18.512 1.00 96.06 231 GLU A N 1
ATOM 1893 C CA . GLU A 1 231 ? -10.893 2.442 18.671 1.00 96.06 231 GLU A CA 1
ATOM 1894 C C . GLU A 1 231 ? -12.070 1.841 17.889 1.00 96.06 231 GLU A C 1
ATOM 1896 O O . GLU A 1 231 ? -13.212 1.979 18.319 1.00 96.06 231 GLU A O 1
ATOM 1901 N N . THR A 1 232 ? -11.822 1.152 16.768 1.00 94.69 232 THR A N 1
ATOM 1902 C CA . THR A 1 232 ? -12.885 0.704 15.850 1.00 94.69 232 THR A CA 1
ATOM 1903 C C . THR A 1 232 ? -13.379 -0.711 16.185 1.00 94.69 232 THR A C 1
ATOM 1905 O O . THR A 1 232 ? -12.612 -1.674 16.066 1.00 94.69 232 THR A O 1
ATOM 1908 N N . PRO A 1 233 ? -14.663 -0.909 16.544 1.00 92.50 233 PRO A N 1
ATOM 1909 C CA . PRO A 1 233 ? -15.243 -2.245 16.663 1.00 92.50 233 PRO A CA 1
ATOM 1910 C C . PRO A 1 233 ? -15.356 -2.941 15.292 1.00 92.50 233 PRO A C 1
ATOM 1912 O O . PRO A 1 233 ? -15.592 -2.274 14.285 1.00 92.50 233 PRO A O 1
ATOM 1915 N N . PRO A 1 234 ? -15.231 -4.279 15.218 1.00 93.19 234 PRO A N 1
ATOM 1916 C CA . PRO A 1 234 ? -15.006 -5.214 16.323 1.00 93.19 234 PRO A CA 1
ATOM 1917 C C . PRO A 1 234 ? -13.515 -5.422 16.656 1.00 93.19 234 PRO A C 1
ATOM 1919 O O . PRO A 1 234 ? -13.171 -6.357 17.377 1.00 93.19 234 PRO A O 1
ATOM 1922 N N . PHE A 1 235 ? -12.603 -4.629 16.085 1.00 94.38 235 PHE A N 1
ATOM 1923 C CA . PHE A 1 235 ? -11.159 -4.847 16.231 1.00 94.38 235 PHE A CA 1
ATOM 1924 C C . PHE A 1 235 ? -10.666 -4.541 17.640 1.00 94.38 235 PHE A C 1
ATOM 1926 O O . PHE A 1 235 ? -9.857 -5.298 18.176 1.00 94.38 235 PHE A O 1
ATOM 1933 N N . SER A 1 236 ? -11.212 -3.494 18.256 1.00 94.19 236 SER A N 1
ATOM 1934 C CA . SER A 1 236 ? -10.903 -3.087 19.628 1.00 94.19 236 SER A CA 1
ATOM 1935 C C . SER A 1 236 ? -11.126 -4.215 20.647 1.00 94.19 236 SER A C 1
ATOM 1937 O O . SER A 1 236 ? -10.350 -4.371 21.589 1.00 94.19 236 SER A O 1
ATOM 1939 N N . GLU A 1 237 ? -12.121 -5.070 20.405 1.00 95.44 237 GLU A N 1
ATOM 1940 C CA . GLU A 1 237 ? -12.487 -6.205 21.262 1.00 95.44 237 GLU A CA 1
ATOM 1941 C C . GLU A 1 237 ? -11.596 -7.442 21.055 1.00 95.44 237 GLU A C 1
ATOM 1943 O O . GLU A 1 237 ? -11.577 -8.353 21.885 1.00 95.44 237 GLU A O 1
ATOM 1948 N N . LYS A 1 238 ? -10.834 -7.499 19.955 1.00 95.88 238 LYS A N 1
ATOM 1949 C CA . LYS A 1 238 ? -10.004 -8.652 19.588 1.00 95.88 238 LYS A CA 1
ATOM 1950 C C . LYS A 1 238 ? -8.527 -8.298 19.689 1.00 95.88 238 LYS A C 1
ATOM 1952 O O . LYS A 1 238 ? -7.958 -7.682 18.790 1.00 95.88 238 LYS A O 1
ATOM 1957 N N . LYS A 1 239 ? -7.877 -8.778 20.753 1.00 96.12 239 LYS A N 1
ATOM 1958 C CA . LYS A 1 239 ? -6.469 -8.478 21.074 1.00 96.12 239 LYS A CA 1
ATOM 1959 C C . LYS A 1 239 ? -5.509 -8.688 19.900 1.00 96.12 239 LYS A C 1
ATOM 1961 O O . LYS A 1 239 ? -4.586 -7.910 19.713 1.00 96.12 239 LYS A O 1
ATOM 1966 N N . GLU A 1 240 ? -5.708 -9.732 19.106 1.00 97.00 240 GLU A N 1
ATOM 1967 C CA . GLU A 1 240 ? -4.896 -10.015 17.916 1.00 97.00 240 GLU A CA 1
ATOM 1968 C C . GLU A 1 240 ? -4.932 -8.919 16.831 1.00 97.00 240 GLU A C 1
ATOM 1970 O O . GLU A 1 240 ? -3.988 -8.817 16.051 1.00 97.00 240 GLU A O 1
ATOM 1975 N N . PHE A 1 241 ? -5.999 -8.119 16.764 1.00 97.06 241 PHE A N 1
ATOM 1976 C CA . PHE A 1 241 ? -6.136 -6.989 15.846 1.00 97.06 241 PHE A CA 1
ATOM 1977 C C . PHE A 1 241 ? -5.716 -5.681 16.525 1.00 97.06 241 PHE A C 1
ATOM 1979 O O . PHE A 1 241 ? -4.970 -4.909 15.935 1.00 97.06 241 PHE A O 1
ATOM 1986 N N . SER A 1 242 ? -6.130 -5.429 17.767 1.00 96.81 242 SER A N 1
ATOM 1987 C CA . SER A 1 242 ? -5.833 -4.159 18.447 1.00 96.81 242 SER A CA 1
ATOM 1988 C C . SER A 1 242 ? -4.390 -4.029 18.951 1.00 96.81 242 SER A C 1
ATOM 1990 O O . SER A 1 242 ? -3.877 -2.916 19.079 1.00 96.81 242 SER A O 1
ATOM 1992 N N . TYR A 1 243 ? -3.701 -5.144 19.218 1.00 97.25 243 TYR A N 1
ATOM 1993 C CA . TYR A 1 243 ? -2.338 -5.131 19.746 1.00 97.25 243 TYR A CA 1
ATOM 1994 C C . TYR A 1 243 ? -1.278 -5.224 18.642 1.00 97.25 243 TYR A C 1
ATOM 1996 O O . TYR A 1 243 ? -1.181 -6.230 17.933 1.00 97.25 243 TYR A O 1
ATOM 2004 N N . PHE A 1 244 ? -0.431 -4.196 18.555 1.00 98.12 244 PHE A N 1
ATOM 2005 C CA . PHE A 1 244 ? 0.709 -4.157 17.645 1.00 98.12 244 PHE A CA 1
ATOM 2006 C C . PHE A 1 244 ? 1.990 -4.625 18.333 1.00 98.12 244 PHE A C 1
ATOM 2008 O O . PHE A 1 244 ? 2.370 -4.157 19.404 1.00 98.12 244 PHE A O 1
ATOM 2015 N N . THR A 1 245 ? 2.690 -5.535 17.666 1.00 97.62 245 THR A N 1
ATOM 2016 C CA . THR A 1 245 ? 4.039 -5.972 18.033 1.00 97.62 245 THR A CA 1
ATOM 2017 C C . THR A 1 245 ? 5.069 -5.351 17.105 1.00 97.62 245 THR A C 1
ATOM 2019 O O . THR A 1 245 ? 4.815 -5.176 15.911 1.00 97.62 245 THR A O 1
ATOM 2022 N N . THR A 1 246 ? 6.248 -5.060 17.646 1.00 97.06 246 THR A N 1
ATOM 2023 C CA . THR A 1 246 ? 7.416 -4.700 16.843 1.00 97.06 246 THR A CA 1
ATOM 2024 C C . THR A 1 246 ? 7.995 -5.948 16.182 1.00 97.06 246 THR A C 1
ATOM 2026 O O . THR A 1 246 ? 8.131 -6.992 16.819 1.00 97.06 246 THR A O 1
ATOM 2029 N N . PHE A 1 247 ? 8.346 -5.842 14.905 1.00 94.50 247 PHE A N 1
ATOM 2030 C CA . PHE A 1 247 ? 9.030 -6.887 14.161 1.00 94.50 247 PHE A CA 1
ATOM 2031 C C . PHE A 1 247 ? 10.520 -6.585 14.076 1.00 94.50 247 PHE A C 1
ATOM 2033 O O . PHE A 1 247 ? 10.939 -5.638 13.417 1.00 94.50 247 PHE A O 1
ATOM 2040 N N . ASP A 1 248 ? 11.316 -7.420 14.730 1.00 88.75 248 ASP A N 1
ATOM 2041 C CA . ASP A 1 248 ? 12.763 -7.269 14.898 1.00 88.75 248 ASP A CA 1
ATOM 2042 C C . ASP A 1 248 ? 13.573 -8.331 14.133 1.00 88.75 248 ASP A C 1
ATOM 2044 O O . ASP A 1 248 ? 14.791 -8.433 14.278 1.00 88.75 248 ASP A O 1
ATOM 2048 N N . ARG A 1 249 ? 12.910 -9.149 13.304 1.00 85.25 249 ARG A N 1
ATOM 2049 C CA . ARG A 1 249 ? 13.541 -10.293 12.639 1.00 85.25 249 ARG A CA 1
ATOM 2050 C C . ARG A 1 249 ? 13.978 -9.970 11.215 1.00 85.25 249 ARG A C 1
ATOM 2052 O O . ARG A 1 249 ? 13.154 -9.734 10.341 1.00 85.25 249 ARG A O 1
ATOM 2059 N N . GLY A 1 250 ? 15.268 -10.141 10.944 1.00 80.69 250 GLY A N 1
ATOM 2060 C CA . GLY A 1 250 ? 15.821 -10.102 9.590 1.00 80.69 250 GLY A CA 1
ATOM 2061 C C . GLY A 1 250 ? 16.123 -8.694 9.077 1.00 80.69 250 GLY A C 1
ATOM 2062 O O . GLY A 1 250 ? 15.755 -7.691 9.678 1.00 80.69 250 GLY A O 1
ATOM 2063 N N . ASN A 1 251 ? 16.836 -8.632 7.952 1.00 81.19 251 ASN A N 1
ATOM 2064 C CA . ASN A 1 251 ? 17.176 -7.371 7.307 1.00 81.19 251 ASN A CA 1
ATOM 2065 C C . ASN A 1 251 ? 16.019 -6.926 6.401 1.00 81.19 251 ASN A C 1
ATOM 2067 O O . ASN A 1 251 ? 15.799 -7.512 5.341 1.00 81.19 251 ASN A O 1
ATOM 2071 N N . LEU A 1 252 ? 15.266 -5.917 6.843 1.00 84.19 252 LEU A N 1
ATOM 2072 C CA . LEU A 1 252 ? 14.127 -5.358 6.109 1.00 84.19 252 LEU A CA 1
ATOM 2073 C C . LEU A 1 252 ? 14.450 -4.065 5.352 1.00 84.19 252 LEU A C 1
ATOM 2075 O O . LEU A 1 252 ? 13.531 -3.455 4.807 1.00 84.19 252 LEU A O 1
ATOM 2079 N N . ASN A 1 253 ? 15.726 -3.664 5.300 1.00 85.31 253 ASN A N 1
ATOM 2080 C CA . ASN A 1 253 ? 16.191 -2.437 4.643 1.00 85.31 253 ASN A CA 1
ATOM 2081 C C . ASN A 1 253 ? 15.469 -1.157 5.119 1.00 85.31 253 ASN A C 1
ATOM 2083 O O . ASN A 1 253 ? 15.302 -0.218 4.343 1.00 85.31 253 ASN A O 1
ATOM 2087 N N . VAL A 1 254 ? 15.031 -1.132 6.380 1.00 92.50 254 VAL A N 1
ATOM 2088 C CA . VAL A 1 254 ? 14.455 0.042 7.050 1.00 92.50 254 VAL A CA 1
ATOM 2089 C C . VAL A 1 254 ? 15.082 0.192 8.429 1.00 92.50 254 VAL A C 1
ATOM 2091 O O . VAL A 1 254 ? 15.304 -0.805 9.121 1.00 92.50 254 VAL A O 1
ATOM 2094 N N . SER A 1 255 ? 15.371 1.427 8.829 1.00 93.56 255 SER A N 1
ATOM 2095 C CA . SER A 1 255 ? 15.994 1.733 10.122 1.00 93.56 255 SER A CA 1
ATOM 2096 C C . SER A 1 255 ? 14.986 1.699 11.266 1.00 93.56 255 SER A C 1
ATOM 2098 O O . SER A 1 255 ? 15.346 1.384 12.398 1.00 93.56 255 SER A O 1
ATOM 2100 N N . THR A 1 256 ? 13.718 2.011 10.984 1.00 94.44 256 THR A N 1
ATOM 2101 C CA . THR A 1 256 ? 12.644 1.945 11.981 1.00 94.44 256 THR A CA 1
ATOM 2102 C C . THR A 1 256 ? 12.034 0.542 11.994 1.00 94.44 256 THR A C 1
ATOM 2104 O O . THR A 1 256 ? 11.519 0.109 10.959 1.00 94.44 256 THR A O 1
ATOM 2107 N N . PRO A 1 257 ? 12.043 -0.174 13.137 1.00 95.94 257 PRO A N 1
ATOM 2108 C CA . PRO A 1 257 ? 11.435 -1.495 13.236 1.00 95.94 257 PRO A CA 1
ATOM 2109 C C . PRO A 1 257 ? 9.947 -1.475 12.849 1.00 95.94 257 PRO A C 1
ATOM 2111 O O . PRO A 1 257 ? 9.172 -0.723 13.448 1.00 95.94 257 PRO A O 1
ATOM 2114 N N . PRO A 1 258 ? 9.518 -2.297 11.876 1.00 97.44 258 PRO A N 1
ATOM 2115 C CA . PRO A 1 258 ? 8.119 -2.351 11.469 1.00 97.44 258 PRO A CA 1
ATOM 2116 C C . PRO A 1 258 ? 7.182 -2.808 12.585 1.00 97.44 258 PRO A C 1
ATOM 2118 O O . PRO A 1 258 ? 7.574 -3.522 13.512 1.00 97.44 258 PRO A O 1
ATOM 2121 N N . ARG A 1 259 ? 5.911 -2.438 12.459 1.00 98.00 259 ARG A N 1
ATOM 2122 C CA . ARG A 1 259 ? 4.846 -2.759 13.416 1.00 98.00 259 ARG A CA 1
ATOM 2123 C C . ARG A 1 259 ? 3.823 -3.671 12.756 1.00 98.00 259 ARG A C 1
ATOM 2125 O O . ARG A 1 259 ? 3.556 -3.546 11.564 1.00 98.00 259 ARG A O 1
ATOM 2132 N N . LEU A 1 260 ? 3.246 -4.608 13.499 1.00 98.12 260 LEU A N 1
ATOM 2133 C CA . LEU A 1 260 ? 2.223 -5.507 12.958 1.00 98.12 260 LEU A CA 1
ATOM 2134 C C . LEU A 1 260 ? 1.221 -5.971 14.003 1.00 98.12 260 LEU A C 1
ATOM 2136 O O . LEU A 1 260 ? 1.583 -6.214 15.153 1.00 98.12 260 LEU A O 1
ATOM 2140 N N . ASN A 1 261 ? 0.002 -6.213 13.539 1.00 98.19 261 ASN A N 1
ATOM 2141 C CA . ASN A 1 261 ? -1.040 -6.970 14.226 1.00 98.19 261 ASN A CA 1
ATOM 2142 C C . ASN A 1 261 ? -1.421 -8.191 13.360 1.00 98.19 261 ASN A C 1
ATOM 2144 O O . ASN A 1 261 ? -0.703 -8.541 12.416 1.00 98.19 261 ASN A O 1
ATOM 2148 N N . LYS A 1 262 ? -2.538 -8.868 13.647 1.00 97.94 262 LYS A N 1
ATOM 2149 C CA . LYS A 1 262 ? -3.036 -9.990 12.829 1.00 97.94 262 LYS A CA 1
ATOM 2150 C C . LYS A 1 262 ? -3.275 -9.600 11.368 1.00 97.94 262 LYS A C 1
ATOM 2152 O O . LYS A 1 262 ? -2.905 -10.375 10.488 1.00 97.94 262 LYS A O 1
ATOM 2157 N N . GLU A 1 263 ? -3.860 -8.433 11.105 1.00 98.50 263 GLU A N 1
ATOM 2158 C CA . GLU A 1 263 ? -4.343 -8.053 9.773 1.00 98.50 263 GLU A CA 1
ATOM 2159 C C . GLU A 1 263 ? -3.284 -7.404 8.887 1.00 98.50 263 GLU A C 1
ATOM 2161 O O . GLU A 1 263 ? -3.234 -7.725 7.703 1.00 98.50 263 GLU A O 1
ATOM 2166 N N . ILE A 1 264 ? -2.417 -6.549 9.428 1.00 98.62 264 ILE A N 1
ATOM 2167 C CA . ILE A 1 264 ? -1.492 -5.723 8.648 1.00 98.62 264 ILE A CA 1
ATOM 2168 C C . ILE A 1 264 ? -0.062 -5.730 9.195 1.00 98.62 264 ILE A C 1
ATOM 2170 O O . ILE A 1 264 ? 0.208 -6.059 10.350 1.00 98.62 264 ILE A O 1
ATOM 2174 N N . PHE A 1 265 ? 0.867 -5.378 8.312 1.00 98.31 265 PHE A N 1
ATOM 2175 C CA . PHE A 1 265 ? 2.274 -5.115 8.577 1.00 98.31 265 PHE A CA 1
ATOM 2176 C C . PHE A 1 265 ? 2.594 -3.710 8.066 1.00 98.31 265 PHE A C 1
ATOM 2178 O O . PHE A 1 265 ? 2.398 -3.443 6.883 1.00 98.31 265 PHE A O 1
ATOM 2185 N N . VAL A 1 266 ? 3.070 -2.826 8.935 1.00 98.50 266 VAL A N 1
ATOM 2186 C CA . VAL A 1 266 ? 3.318 -1.415 8.628 1.00 98.50 266 VAL A CA 1
ATOM 2187 C C . VAL A 1 266 ? 4.807 -1.127 8.719 1.00 98.50 266 VAL A C 1
ATOM 2189 O O . VAL A 1 266 ? 5.441 -1.396 9.742 1.00 98.50 266 VAL A O 1
ATOM 2192 N N . LYS A 1 267 ? 5.363 -0.566 7.649 1.00 97.75 267 LYS A N 1
ATOM 2193 C CA . LYS A 1 267 ? 6.743 -0.087 7.582 1.00 97.75 267 LYS A CA 1
ATOM 2194 C C . LYS A 1 267 ? 6.749 1.431 7.515 1.00 97.75 267 LYS A C 1
ATOM 2196 O O . LYS A 1 267 ? 5.993 2.011 6.741 1.00 97.75 267 LYS A O 1
ATOM 2201 N N . LEU A 1 268 ? 7.641 2.043 8.285 1.00 97.88 268 LEU A N 1
ATOM 2202 C CA . LEU A 1 268 ? 8.030 3.433 8.109 1.00 97.88 268 LEU A CA 1
ATOM 2203 C C . LEU A 1 268 ? 9.311 3.469 7.276 1.00 97.88 268 LEU A C 1
ATOM 2205 O O . LEU A 1 268 ? 10.304 2.863 7.674 1.00 97.88 268 LEU A O 1
ATOM 2209 N N . TYR A 1 269 ? 9.283 4.190 6.161 1.00 97.44 269 TYR A N 1
ATOM 2210 C CA . TYR A 1 269 ? 10.442 4.423 5.310 1.00 97.44 269 TYR A CA 1
ATOM 2211 C C . TYR A 1 269 ? 10.933 5.855 5.506 1.00 97.44 269 TYR A C 1
ATOM 2213 O O . TYR A 1 269 ? 10.194 6.813 5.266 1.00 97.44 269 TYR A O 1
ATOM 2221 N N . LEU A 1 270 ? 12.180 6.006 5.950 1.00 96.69 270 LEU A N 1
ATOM 2222 C CA . 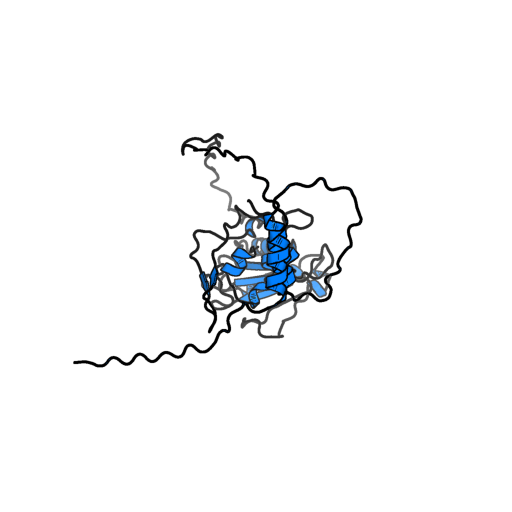LEU A 1 270 ? 12.836 7.309 6.070 1.00 96.69 270 LEU A CA 1
ATOM 2223 C C . LEU A 1 270 ? 13.178 7.896 4.683 1.00 96.69 270 LEU A C 1
ATOM 2225 O O . LEU A 1 270 ? 13.117 7.179 3.682 1.00 96.69 270 LEU A O 1
ATOM 2229 N N . PRO A 1 271 ? 13.577 9.184 4.583 1.00 95.19 271 PRO A N 1
ATOM 2230 C CA . PRO A 1 271 ? 13.806 9.888 3.316 1.00 95.19 271 PRO A CA 1
ATOM 2231 C C . PRO A 1 271 ? 14.623 9.145 2.251 1.00 95.19 271 PRO A C 1
ATOM 2233 O O . PRO A 1 271 ? 14.388 9.340 1.061 1.00 95.19 271 PRO A O 1
ATOM 2236 N N . HIS A 1 272 ? 15.552 8.279 2.648 1.00 93.94 272 HIS A N 1
ATOM 2237 C CA . HIS A 1 272 ? 16.453 7.566 1.739 1.00 93.94 272 HIS A CA 1
ATOM 2238 C C . HIS A 1 272 ? 16.189 6.055 1.661 1.00 93.94 272 HIS A C 1
ATOM 2240 O O . HIS A 1 272 ? 16.960 5.330 1.039 1.00 93.94 272 HIS A O 1
ATOM 2246 N N . GLU A 1 273 ? 15.111 5.569 2.272 1.00 94.00 273 GLU A N 1
ATOM 2247 C CA . GLU A 1 273 ? 14.787 4.144 2.363 1.00 94.00 273 GLU A CA 1
ATOM 2248 C C . GLU A 1 273 ? 13.670 3.759 1.387 1.00 94.00 273 GLU A C 1
ATOM 2250 O O . GLU A 1 273 ? 12.802 4.569 1.073 1.00 94.00 273 GLU A O 1
ATOM 2255 N N . GLY A 1 274 ? 13.693 2.514 0.895 1.00 90.94 274 GLY A N 1
ATOM 2256 C CA . GLY A 1 274 ? 12.602 1.933 0.093 1.00 90.94 274 GLY A CA 1
ATOM 2257 C C . GLY A 1 274 ? 12.303 2.618 -1.246 1.00 90.94 274 GLY A C 1
ATOM 2258 O O . GLY A 1 274 ? 11.290 2.321 -1.880 1.00 90.94 274 GLY A O 1
ATOM 2259 N N . ARG A 1 275 ? 13.171 3.529 -1.695 1.00 93.25 275 ARG A N 1
ATOM 2260 C CA . ARG A 1 275 ? 12.949 4.336 -2.897 1.00 93.25 275 ARG A CA 1
ATOM 2261 C C . ARG A 1 275 ? 12.946 3.488 -4.159 1.00 93.25 275 ARG A C 1
ATOM 2263 O O . ARG A 1 275 ? 13.912 2.793 -4.461 1.00 93.25 275 ARG A O 1
ATOM 2270 N N . ASN A 1 276 ? 11.877 3.627 -4.929 1.00 92.25 276 ASN A N 1
ATOM 2271 C CA . ASN A 1 276 ? 11.749 3.089 -6.274 1.00 92.25 276 ASN A CA 1
ATOM 2272 C C . ASN A 1 276 ? 11.088 4.134 -7.183 1.00 92.25 276 ASN A C 1
ATOM 2274 O O . ASN A 1 276 ? 10.928 5.291 -6.796 1.00 92.25 276 ASN A O 1
ATOM 2278 N N . ARG A 1 277 ? 10.715 3.741 -8.404 1.00 91.94 277 ARG A N 1
ATOM 2279 C CA . ARG A 1 277 ? 10.160 4.676 -9.394 1.00 91.94 277 ARG A CA 1
ATOM 2280 C C . ARG A 1 277 ? 8.764 5.223 -9.067 1.00 91.94 277 ARG A C 1
ATOM 2282 O O . ARG A 1 277 ? 8.418 6.262 -9.618 1.00 91.94 277 ARG A O 1
ATOM 2289 N N . ASP A 1 278 ? 8.024 4.601 -8.152 1.00 91.69 278 ASP A N 1
ATOM 2290 C CA . ASP A 1 278 ? 6.728 5.102 -7.671 1.00 91.69 278 ASP A CA 1
ATOM 2291 C C . ASP A 1 278 ? 6.862 5.991 -6.428 1.00 91.69 278 ASP A C 1
ATOM 2293 O O . ASP A 1 278 ? 5.998 6.826 -6.159 1.00 91.69 278 ASP A O 1
ATOM 2297 N N . THR A 1 279 ? 7.941 5.826 -5.660 1.00 91.38 279 THR A N 1
ATOM 2298 C CA . THR A 1 279 ? 8.162 6.496 -4.368 1.00 91.38 279 THR A CA 1
ATOM 2299 C C . THR A 1 279 ? 9.288 7.533 -4.426 1.00 91.38 279 THR A C 1
ATOM 2301 O O . THR A 1 279 ? 9.969 7.784 -3.428 1.00 91.38 279 THR A O 1
ATOM 2304 N N . ILE A 1 280 ? 9.487 8.169 -5.590 1.00 89.81 280 ILE A N 1
ATOM 2305 C CA . ILE A 1 280 ? 10.478 9.242 -5.789 1.00 89.81 280 ILE A CA 1
ATOM 2306 C C . ILE A 1 280 ? 9.966 10.551 -5.170 1.00 89.81 280 ILE A C 1
ATOM 2308 O O . ILE A 1 280 ? 9.446 11.428 -5.854 1.00 89.81 280 ILE A O 1
ATOM 2312 N N . HIS A 1 281 ? 10.123 10.689 -3.859 1.00 91.50 281 HIS A N 1
ATOM 2313 C CA . HIS A 1 281 ? 9.889 11.930 -3.120 1.00 91.50 281 HIS A CA 1
ATOM 2314 C C . HIS A 1 281 ? 10.899 12.049 -1.968 1.00 91.50 281 HIS A C 1
ATOM 2316 O O . HIS A 1 281 ? 11.555 11.072 -1.612 1.00 91.50 281 HIS A O 1
ATOM 2322 N N . SER A 1 282 ? 11.081 13.249 -1.410 1.00 94.25 282 SER A N 1
ATOM 2323 C CA . SER A 1 282 ? 12.155 13.531 -0.441 1.00 94.25 282 SER A CA 1
ATOM 2324 C C . SER A 1 282 ? 11.791 13.248 1.015 1.00 94.25 282 SER A C 1
ATOM 2326 O O . SER A 1 282 ? 12.683 13.100 1.838 1.00 94.25 282 SER A O 1
ATOM 2328 N N . HIS A 1 283 ? 10.509 13.172 1.349 1.00 96.38 283 HIS A N 1
ATOM 2329 C CA . HIS A 1 283 ? 10.040 13.007 2.727 1.00 96.38 283 HIS A CA 1
ATOM 2330 C C . HIS A 1 283 ? 9.740 11.539 3.075 1.00 96.38 283 HIS A C 1
ATOM 2332 O O . HIS A 1 283 ? 9.559 10.728 2.156 1.00 96.38 283 HIS A O 1
ATOM 2338 N N . PRO A 1 284 ? 9.658 11.170 4.366 1.00 97.81 284 PRO A N 1
ATOM 2339 C CA . PRO A 1 284 ? 9.214 9.845 4.790 1.00 97.81 284 PRO A CA 1
ATOM 2340 C C . PRO A 1 284 ? 7.863 9.420 4.192 1.00 97.81 284 PRO A C 1
ATOM 2342 O O . PRO A 1 284 ? 7.057 10.249 3.758 1.00 97.81 284 PRO A O 1
ATOM 2345 N N . TYR A 1 285 ? 7.606 8.114 4.189 1.00 98.12 285 TYR A N 1
ATOM 2346 C CA . TYR A 1 285 ? 6.294 7.540 3.873 1.00 98.12 285 TYR A CA 1
ATOM 2347 C C . TYR A 1 285 ? 6.054 6.244 4.642 1.00 98.12 285 TYR A C 1
ATOM 2349 O O . TYR A 1 285 ? 6.973 5.668 5.230 1.00 98.12 285 TYR A O 1
ATOM 2357 N N . LEU A 1 286 ? 4.807 5.777 4.626 1.00 98.56 286 LEU A N 1
ATOM 2358 C CA . LEU A 1 286 ? 4.428 4.494 5.199 1.00 98.56 286 LEU A CA 1
ATOM 2359 C C . LEU A 1 286 ? 4.029 3.505 4.110 1.00 98.56 286 LEU A C 1
ATOM 2361 O O . LEU A 1 286 ? 3.348 3.862 3.151 1.00 98.56 286 LEU A O 1
ATOM 2365 N N . GLY A 1 287 ? 4.430 2.251 4.306 1.00 98.38 287 GLY A N 1
ATOM 2366 C CA . GLY A 1 287 ? 3.947 1.106 3.544 1.00 98.38 287 GLY A CA 1
ATOM 2367 C C . GLY A 1 287 ? 3.077 0.215 4.427 1.00 98.38 287 GLY A C 1
ATOM 2368 O O . GLY A 1 287 ? 3.522 -0.204 5.498 1.00 98.38 287 GLY A O 1
ATOM 2369 N N . ILE A 1 288 ? 1.856 -0.104 3.995 1.00 98.75 288 ILE A N 1
ATOM 2370 C CA . ILE A 1 288 ? 0.975 -1.070 4.669 1.00 98.75 288 ILE A CA 1
ATOM 2371 C C . ILE A 1 288 ? 0.844 -2.308 3.791 1.00 98.75 288 ILE A C 1
ATOM 2373 O O . ILE A 1 288 ? 0.366 -2.221 2.666 1.00 98.75 288 ILE A O 1
ATOM 2377 N N . GLN A 1 289 ? 1.195 -3.472 4.334 1.00 98.38 289 GLN A N 1
ATOM 2378 C CA . GLN A 1 289 ? 1.002 -4.781 3.713 1.00 98.38 289 GLN A CA 1
ATOM 2379 C C . GLN A 1 289 ? -0.072 -5.580 4.454 1.00 98.38 289 GLN A C 1
ATOM 2381 O O . GLN A 1 289 ? 0.037 -5.821 5.657 1.00 98.38 289 GLN A O 1
ATOM 2386 N N . VAL A 1 290 ? -1.067 -6.093 3.732 1.00 98.56 290 VAL A N 1
ATOM 2387 C CA . VAL A 1 290 ? -2.105 -6.959 4.307 1.00 98.56 290 VAL A CA 1
ATOM 2388 C C . VAL A 1 290 ? -1.537 -8.351 4.567 1.00 98.56 290 VAL A C 1
ATOM 2390 O O . VAL A 1 290 ? -0.931 -8.979 3.695 1.00 98.56 290 VAL A O 1
ATOM 2393 N N . ARG A 1 291 ? -1.725 -8.858 5.781 1.00 98.12 291 ARG A N 1
ATOM 2394 C CA . ARG A 1 291 ? -1.281 -10.170 6.269 1.00 98.12 291 ARG A CA 1
ATOM 2395 C C . ARG A 1 291 ? -2.421 -11.173 6.374 1.00 98.12 291 ARG A C 1
ATOM 2397 O O . ARG A 1 291 ? -2.182 -12.348 6.097 1.00 98.12 291 ARG A O 1
ATOM 2404 N N . TRP A 1 292 ? -3.614 -10.733 6.760 1.00 98.31 292 TRP A N 1
ATOM 2405 C CA . TRP A 1 292 ? -4.786 -11.585 6.955 1.00 98.31 292 TRP A CA 1
ATOM 2406 C C . TRP A 1 292 ? -5.986 -10.994 6.230 1.00 98.31 292 TRP A C 1
ATOM 2408 O O . TRP A 1 292 ? -6.240 -9.800 6.307 1.00 98.31 292 TRP A O 1
ATOM 2418 N N . ASP A 1 293 ? -6.699 -11.842 5.508 1.00 96.75 293 ASP A N 1
ATOM 2419 C CA . ASP A 1 293 ? -7.969 -11.529 4.889 1.00 96.75 293 ASP A CA 1
ATOM 2420 C C . ASP A 1 293 ? -9.066 -11.922 5.867 1.00 96.75 293 ASP A C 1
ATOM 2422 O O . ASP A 1 293 ? -9.286 -13.110 6.104 1.00 96.75 293 ASP A O 1
ATOM 2426 N N . ARG A 1 294 ? -9.702 -10.928 6.483 1.00 93.94 294 ARG A N 1
ATOM 2427 C CA . ARG A 1 294 ? -10.734 -11.166 7.495 1.00 93.94 294 ARG A CA 1
ATOM 2428 C C . ARG A 1 294 ? -12.030 -11.733 6.915 1.00 93.94 294 ARG A C 1
ATOM 2430 O O . ARG A 1 294 ? -12.711 -12.463 7.623 1.00 93.94 294 ARG A O 1
ATOM 2437 N N . ASP A 1 295 ? -12.344 -11.441 5.653 1.00 92.56 295 ASP A N 1
ATOM 2438 C CA . ASP A 1 295 ? -13.586 -11.900 5.020 1.00 92.56 295 ASP A CA 1
ATOM 2439 C C . ASP A 1 295 ? -13.478 -13.384 4.653 1.00 92.56 295 ASP A C 1
ATOM 2441 O O . ASP A 1 295 ? -14.441 -14.140 4.756 1.00 92.56 295 ASP A O 1
ATOM 2445 N N . LEU A 1 296 ? -12.277 -13.812 4.252 1.00 94.25 296 LEU A N 1
ATOM 2446 C CA . LEU A 1 296 ? -11.972 -15.200 3.898 1.00 94.25 296 LEU A CA 1
ATOM 2447 C C . LEU A 1 296 ? -11.294 -15.992 5.025 1.00 94.25 296 LEU A C 1
ATOM 2449 O O . LEU A 1 296 ? -10.871 -17.123 4.787 1.00 94.25 296 LEU A O 1
ATOM 2453 N N . ASP A 1 297 ? -11.141 -15.374 6.198 1.00 95.56 297 ASP A N 1
ATOM 2454 C CA . ASP A 1 297 ? -10.411 -15.859 7.374 1.00 95.56 297 ASP A CA 1
ATOM 2455 C C . ASP A 1 297 ? -9.129 -16.637 7.033 1.00 95.56 297 ASP A C 1
ATOM 2457 O O . ASP A 1 297 ? -8.922 -17.786 7.427 1.00 95.56 297 ASP A O 1
ATOM 2461 N N . LYS A 1 298 ? -8.254 -16.017 6.234 1.00 96.94 298 LYS A N 1
ATOM 2462 C CA . LYS A 1 298 ? -7.022 -16.666 5.771 1.00 96.94 298 LYS A CA 1
ATOM 2463 C C . LYS A 1 298 ? -5.858 -15.709 5.632 1.00 96.94 298 LYS A C 1
ATOM 2465 O O . LYS A 1 298 ? -6.010 -14.519 5.374 1.00 96.94 298 LYS A O 1
ATOM 2470 N N . ARG A 1 299 ? -4.645 -16.253 5.701 1.00 97.56 299 ARG A N 1
ATOM 2471 C CA . ARG A 1 299 ? -3.426 -15.481 5.456 1.00 97.56 299 ARG A CA 1
ATOM 2472 C C . ARG A 1 299 ? -3.355 -15.022 3.998 1.00 97.56 299 ARG A C 1
ATOM 2474 O O . ARG A 1 299 ? -3.540 -15.813 3.076 1.00 97.56 299 ARG A O 1
ATOM 2481 N N . VAL A 1 300 ? -2.983 -13.763 3.798 1.00 97.06 300 VAL A N 1
ATOM 2482 C CA . VAL A 1 300 ? -2.688 -13.197 2.481 1.00 97.06 300 VAL A CA 1
ATOM 2483 C C . VAL A 1 300 ? -1.256 -13.537 2.089 1.00 97.06 300 VAL A C 1
ATOM 2485 O O . VAL A 1 300 ? -0.282 -13.044 2.676 1.00 97.06 300 VAL A O 1
ATOM 2488 N N . THR A 1 301 ? -1.133 -14.371 1.065 1.00 94.69 301 THR A N 1
ATOM 2489 C CA . THR A 1 301 ? 0.129 -14.751 0.427 1.00 94.69 301 THR A CA 1
ATOM 2490 C C . THR A 1 301 ? 0.079 -14.391 -1.046 1.00 94.69 301 THR A C 1
ATOM 2492 O O . THR A 1 301 ? -0.966 -14.530 -1.673 1.00 94.69 301 THR A O 1
ATOM 2495 N N . LEU A 1 302 ? 1.208 -13.961 -1.600 1.00 93.06 302 LEU A N 1
ATOM 2496 C CA . LEU A 1 302 ? 1.352 -13.788 -3.038 1.00 93.06 302 LEU A CA 1
ATOM 2497 C C . LEU A 1 302 ? 1.566 -15.152 -3.701 1.00 93.06 302 LEU A C 1
ATOM 2499 O O . LEU A 1 302 ? 2.457 -15.903 -3.305 1.00 93.06 302 LEU A O 1
ATOM 2503 N N . THR A 1 303 ? 0.802 -15.434 -4.751 1.00 92.69 303 THR A N 1
ATOM 2504 C CA . THR A 1 303 ? 1.084 -16.519 -5.697 1.00 92.69 303 THR A CA 1
ATOM 2505 C C . THR A 1 303 ? 1.271 -15.948 -7.100 1.00 92.69 303 THR A C 1
ATOM 2507 O O . THR A 1 303 ? 0.786 -14.858 -7.414 1.00 92.69 303 THR A O 1
ATOM 2510 N N . LYS A 1 304 ? 1.966 -16.692 -7.967 1.00 89.44 304 LYS A N 1
ATOM 2511 C CA . LYS A 1 304 ? 2.173 -16.291 -9.367 1.00 89.44 304 LYS A CA 1
ATOM 2512 C C . LYS A 1 304 ? 0.858 -16.186 -10.145 1.00 89.44 304 LYS A C 1
ATOM 2514 O O . LYS A 1 304 ? 0.732 -15.334 -11.012 1.00 89.44 304 LYS A O 1
ATOM 2519 N N . GLU A 1 305 ? -0.104 -17.050 -9.841 1.00 92.00 305 GLU A N 1
ATOM 2520 C CA . GLU A 1 305 ? -1.431 -16.998 -10.451 1.00 92.00 305 GLU A CA 1
ATOM 2521 C C . GLU A 1 305 ? -2.150 -15.702 -10.069 1.00 92.00 305 GLU A C 1
ATOM 2523 O O . GLU A 1 305 ? -2.584 -14.953 -10.940 1.00 92.00 305 GLU A O 1
ATOM 2528 N N . GLN A 1 306 ? -2.173 -15.366 -8.775 1.00 92.38 306 GLN A N 1
ATOM 2529 C CA . GLN A 1 306 ? -2.808 -14.134 -8.305 1.00 92.38 306 GLN A CA 1
ATOM 2530 C C . GLN A 1 306 ? -2.141 -12.877 -8.870 1.00 92.38 306 GLN A C 1
ATOM 2532 O O . GLN A 1 306 ? -2.845 -11.938 -9.226 1.00 92.38 306 GLN A O 1
ATOM 2537 N N . SER A 1 307 ? -0.808 -12.850 -8.998 1.00 91.94 307 SER A N 1
ATOM 2538 C CA . SER A 1 307 ? -0.103 -11.688 -9.563 1.00 91.94 307 SER A CA 1
ATOM 2539 C C . SER A 1 307 ? -0.394 -11.457 -11.048 1.00 91.94 307 SER A C 1
ATOM 2541 O O . SER A 1 307 ? -0.124 -10.377 -11.570 1.00 91.94 307 SER A O 1
ATOM 2543 N N . GLN A 1 308 ? -0.942 -12.459 -11.738 1.00 92.69 308 GLN A N 1
ATOM 2544 C CA . GLN A 1 308 ? -1.338 -12.388 -13.142 1.00 92.69 308 GLN A CA 1
ATOM 2545 C C . GLN A 1 308 ? -2.857 -12.265 -13.328 1.00 92.69 308 GLN A C 1
ATOM 2547 O O . GLN A 1 308 ? -3.302 -12.075 -14.459 1.00 92.69 308 GLN A O 1
ATOM 2552 N N . ASN A 1 309 ? -3.640 -12.328 -12.247 1.00 93.69 309 ASN A N 1
ATOM 2553 C CA . ASN A 1 309 ? -5.098 -12.353 -12.295 1.00 93.69 309 ASN A CA 1
ATOM 2554 C C . ASN A 1 309 ? -5.704 -10.943 -12.380 1.00 93.69 309 ASN A C 1
ATOM 2556 O O . ASN A 1 309 ? -6.219 -10.405 -11.399 1.00 93.69 309 ASN A O 1
ATOM 2560 N N . PHE A 1 310 ? -5.613 -10.332 -13.558 1.00 92.12 310 PHE A N 1
ATOM 2561 C CA . PHE A 1 310 ? -6.199 -9.032 -13.876 1.00 92.12 310 PHE A CA 1
ATOM 2562 C C . PHE A 1 310 ? -6.495 -8.937 -15.379 1.00 92.12 310 PHE A C 1
ATOM 2564 O O . PHE A 1 310 ? -5.817 -9.567 -16.193 1.00 92.12 310 PHE A O 1
ATOM 2571 N N . TYR A 1 311 ? -7.498 -8.148 -15.764 1.00 91.50 311 TYR A N 1
ATOM 2572 C CA . TYR A 1 311 ? -7.803 -7.902 -17.170 1.00 91.50 311 TYR A CA 1
ATOM 2573 C C . TYR A 1 311 ? -6.726 -7.035 -17.810 1.00 91.50 311 TYR A C 1
ATOM 2575 O O . TYR A 1 311 ? -6.251 -6.069 -17.213 1.00 91.50 311 TYR A O 1
ATOM 2583 N N . ARG A 1 312 ? -6.384 -7.362 -19.055 1.00 87.06 312 ARG A N 1
ATOM 2584 C CA . ARG A 1 312 ? -5.516 -6.565 -19.920 1.00 87.06 312 ARG A CA 1
ATOM 2585 C C . ARG A 1 312 ? -6.302 -6.218 -21.173 1.00 87.06 312 ARG A C 1
ATOM 2587 O O . ARG A 1 312 ? -6.872 -7.119 -21.786 1.00 87.06 312 ARG A O 1
ATOM 2594 N N . ALA A 1 313 ? -6.342 -4.941 -21.528 1.00 77.75 313 ALA A N 1
ATOM 2595 C CA . ALA A 1 313 ? -6.768 -4.539 -22.857 1.00 77.75 313 ALA A CA 1
ATOM 2596 C C . ALA A 1 313 ? -5.754 -5.112 -23.861 1.00 77.75 313 ALA A C 1
ATOM 2598 O O . ALA A 1 313 ? -4.544 -4.986 -23.647 1.00 77.75 313 ALA A O 1
ATOM 2599 N N . ILE A 1 314 ? -6.258 -5.821 -24.874 1.00 57.03 314 ILE A N 1
ATOM 2600 C CA . ILE A 1 314 ? -5.460 -6.395 -25.969 1.00 57.03 314 ILE A CA 1
ATOM 2601 C C . ILE A 1 314 ? -5.208 -5.320 -27.015 1.00 57.03 314 ILE A C 1
ATOM 2603 O O . ILE A 1 314 ? -6.186 -4.612 -27.350 1.00 57.03 314 ILE A O 1
#